Protein AF-A0A7S2TCL4-F1 (afdb_monomer)

InterPro domains:
  IPR059991 Trichocyst matrix protein T1-F, coiled-coil [PF27870] (42-165)

Secondary structure (DSSP, 8-state):
---HHHHHHHHHHHHHHHT--S---------------TTHHHHHHHHHHHHHHHHHHHHHHHHHHHHHHHHHHHHHHHHHHHHHHHHHHHHHHHHHHHHHHHHHHHHHHHHHHHHHHHHHHHHHHHHHHHHHHHHHHHHHHHHHHHHHHHHHHHHHHHHHSTTTTTHHHHHS---------S--

Mean predicted aligned error: 17.31 Å

Radius of gyration: 78.19 Å; Cα contacts (8 Å, |Δi|>4): 7; chains: 1; bounding box: 150×38×204 Å

pLDDT: mean 83.91, std 19.19, range [37.97, 98.62]

Solvent-accessible surface area (backbone atoms only — not comparable to full-atom values): 10820 Å² total; per-residue (Å²): 133,86,55,73,68,62,54,53,52,51,54,52,52,51,57,66,60,68,71,74,73,89,86,85,89,83,89,81,76,78,89,69,83,74,82,76,78,76,57,61,68,56,49,55,50,52,51,54,50,48,53,51,50,53,52,53,48,52,52,50,54,51,51,50,51,51,52,50,51,53,50,51,52,50,53,50,50,51,50,51,51,52,51,53,54,50,51,54,50,50,53,51,50,50,52,50,52,57,48,53,48,52,52,51,52,53,52,49,54,50,51,54,52,52,53,52,50,52,53,52,49,53,51,50,54,52,50,50,53,52,51,51,53,53,50,54,52,49,53,52,50,53,53,50,50,52,52,50,50,54,50,50,53,52,51,51,50,54,53,65,30,83,90,42,46,68,48,56,80,74,73,46,76,83,80,80,82,73,79,87,80,84,83,127

Structure (mmCIF, N/CA/C/O backbone):
data_AF-A0A7S2TCL4-F1
#
_entry.id   AF-A0A7S2TCL4-F1
#
loop_
_atom_site.group_PDB
_atom_site.id
_atom_site.type_symbol
_atom_site.label_atom_id
_atom_site.label_alt_id
_atom_site.label_comp_id
_atom_site.label_asym_id
_atom_site.label_entity_id
_atom_site.label_seq_id
_atom_site.pdbx_PDB_ins_code
_atom_site.Cartn_x
_atom_site.Cartn_y
_atom_site.Cartn_z
_atom_site.occupancy
_atom_site.B_iso_or_equiv
_atom_site.auth_seq_id
_atom_site.auth_comp_id
_atom_site.auth_asym_id
_a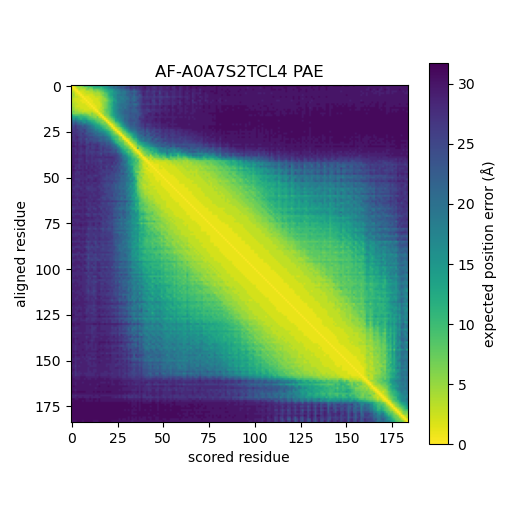tom_site.auth_atom_id
_atom_site.pdbx_PDB_model_num
ATOM 1 N N . LEU A 1 1 ? 96.973 -27.256 -111.646 1.00 55.69 1 LEU A N 1
ATOM 2 C CA . LEU A 1 1 ? 96.627 -26.334 -112.753 1.00 55.69 1 LEU A CA 1
ATOM 3 C C . LEU A 1 1 ? 95.270 -25.718 -112.421 1.00 55.69 1 LEU A C 1
ATOM 5 O O . LEU A 1 1 ? 94.323 -26.475 -112.260 1.00 55.69 1 LEU A O 1
ATOM 9 N N . VAL A 1 2 ? 95.183 -24.404 -112.196 1.00 66.56 2 VAL A N 1
ATOM 10 C CA . VAL A 1 2 ? 93.922 -23.756 -111.778 1.00 66.56 2 VAL A CA 1
ATOM 11 C C . VAL A 1 2 ? 92.912 -23.785 -112.944 1.00 66.56 2 VAL A C 1
ATOM 13 O O . VAL A 1 2 ? 93.284 -23.379 -114.046 1.00 66.56 2 VAL A O 1
ATOM 16 N N . PRO A 1 3 ? 91.667 -24.263 -112.747 1.00 78.44 3 PRO A N 1
ATOM 17 C CA . PRO A 1 3 ? 90.647 -24.322 -113.798 1.00 78.44 3 PRO A CA 1
ATOM 18 C C . PRO A 1 3 ? 90.273 -22.933 -114.337 1.00 78.44 3 PRO A C 1
ATOM 20 O O . PRO A 1 3 ? 90.154 -21.980 -113.570 1.00 78.44 3 PRO A O 1
ATOM 23 N N . ALA A 1 4 ? 90.001 -22.820 -115.641 1.00 76.44 4 ALA A N 1
ATOM 24 C CA . ALA A 1 4 ? 89.691 -21.547 -116.310 1.00 76.44 4 ALA A CA 1
ATOM 25 C C . ALA A 1 4 ? 88.490 -20.786 -115.706 1.00 76.44 4 ALA A C 1
ATOM 27 O O . ALA A 1 4 ? 88.465 -19.557 -115.727 1.00 76.44 4 ALA A O 1
ATOM 28 N N . HIS A 1 5 ? 87.518 -21.501 -115.125 1.00 78.75 5 HIS A N 1
ATOM 29 C CA . HIS A 1 5 ? 86.377 -20.877 -114.449 1.00 78.75 5 HIS A CA 1
ATOM 30 C C . HIS A 1 5 ? 86.812 -20.090 -113.201 1.00 78.75 5 HIS A C 1
ATOM 32 O O . HIS A 1 5 ? 86.334 -18.983 -112.982 1.00 78.75 5 HIS A O 1
ATOM 38 N N . ALA A 1 6 ? 87.764 -20.623 -112.427 1.00 76.88 6 ALA A N 1
ATOM 39 C CA . ALA A 1 6 ? 88.225 -20.001 -111.192 1.00 76.88 6 ALA A CA 1
ATOM 40 C C . ALA A 1 6 ? 88.999 -18.708 -111.480 1.00 76.88 6 ALA A C 1
ATOM 42 O O . ALA A 1 6 ? 88.903 -17.753 -110.720 1.00 76.88 6 ALA A O 1
ATOM 43 N N . ARG A 1 7 ? 89.699 -18.639 -112.621 1.00 78.31 7 ARG A N 1
ATOM 44 C CA . ARG A 1 7 ? 90.378 -17.416 -113.065 1.00 78.31 7 ARG A CA 1
ATOM 45 C C . ARG A 1 7 ? 89.378 -16.311 -113.438 1.00 78.31 7 ARG A C 1
ATOM 47 O O . ARG A 1 7 ? 89.535 -15.197 -112.972 1.00 78.31 7 ARG A O 1
ATOM 54 N N . ARG A 1 8 ? 88.288 -16.639 -114.148 1.00 78.44 8 ARG A N 1
ATOM 55 C CA . ARG A 1 8 ? 87.208 -15.672 -114.444 1.00 78.44 8 ARG A CA 1
ATOM 56 C C . ARG A 1 8 ? 86.515 -15.129 -113.199 1.00 78.44 8 ARG A C 1
ATOM 58 O O . ARG A 1 8 ? 86.166 -13.958 -113.174 1.00 78.44 8 ARG A O 1
ATOM 65 N N . VAL A 1 9 ? 86.278 -15.978 -112.200 1.00 79.56 9 VAL A N 1
ATOM 66 C CA . VAL A 1 9 ? 85.627 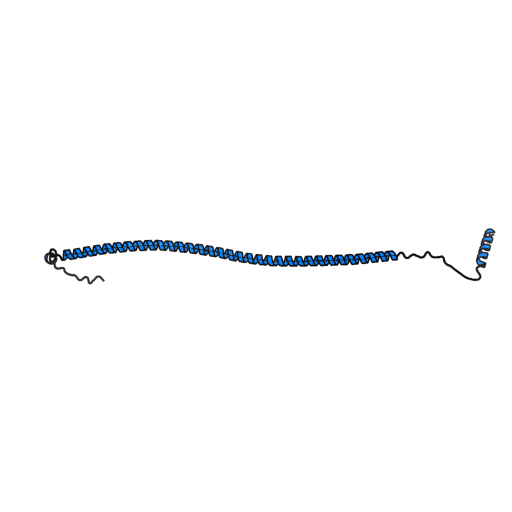-15.552 -110.951 1.00 79.56 9 VAL A CA 1
ATOM 67 C C . VAL A 1 9 ? 86.541 -14.611 -110.165 1.00 79.56 9 VAL A C 1
ATOM 69 O O . VAL A 1 9 ? 86.067 -13.611 -109.638 1.00 79.56 9 VAL A O 1
ATOM 72 N N . LEU A 1 10 ? 87.847 -14.889 -110.139 1.00 74.25 10 LEU A N 1
ATOM 73 C CA . LEU A 1 10 ? 88.834 -14.011 -109.509 1.00 74.25 10 LEU A CA 1
ATOM 74 C C . LEU A 1 10 ? 88.993 -12.681 -110.263 1.00 74.25 10 LEU A C 1
ATOM 76 O O . LEU A 1 10 ? 89.010 -11.639 -109.617 1.00 74.25 10 LEU A O 1
ATOM 80 N N . ASP A 1 11 ? 89.025 -12.700 -111.600 1.00 76.12 11 ASP A N 1
ATOM 81 C CA . ASP A 1 11 ? 89.093 -11.482 -112.424 1.00 76.12 11 ASP A CA 1
ATOM 82 C C . ASP A 1 11 ? 87.826 -10.619 -112.265 1.00 76.12 11 ASP A C 1
ATOM 84 O O . ASP A 1 11 ? 87.911 -9.398 -112.169 1.00 76.12 11 ASP A O 1
ATOM 88 N N . ALA A 1 12 ? 86.646 -11.245 -112.177 1.00 75.06 12 ALA A N 1
ATOM 89 C CA . ALA A 1 12 ? 85.392 -10.538 -111.917 1.00 75.06 12 ALA A CA 1
ATOM 90 C C . ALA A 1 12 ? 85.361 -9.924 -110.509 1.00 75.06 12 ALA A C 1
ATOM 92 O O . ALA A 1 12 ? 84.917 -8.792 -110.357 1.00 75.06 12 ALA A O 1
ATOM 93 N N . PHE A 1 13 ? 85.865 -10.642 -109.499 1.00 74.75 13 PHE A N 1
ATOM 94 C CA . PHE A 1 13 ? 85.921 -10.150 -108.123 1.00 74.75 13 PHE A CA 1
ATOM 95 C C . PHE A 1 13 ? 86.881 -8.959 -107.978 1.00 74.75 13 PHE A C 1
ATOM 97 O O . PHE A 1 13 ? 86.492 -7.951 -107.391 1.00 74.75 13 PHE A O 1
ATOM 104 N N . LEU A 1 14 ? 88.073 -9.037 -108.586 1.00 73.44 14 LEU A N 1
ATOM 105 C CA . LEU A 1 14 ? 89.053 -7.943 -108.624 1.00 73.44 14 LEU A CA 1
ATOM 106 C C . LEU A 1 14 ? 88.504 -6.694 -109.333 1.00 73.44 14 LEU A C 1
ATOM 108 O O . LEU A 1 14 ? 88.683 -5.585 -108.832 1.00 73.44 14 LEU A O 1
ATOM 112 N N . ALA A 1 15 ? 87.753 -6.867 -110.427 1.00 68.88 15 ALA A N 1
ATOM 113 C CA . ALA A 1 15 ? 87.104 -5.756 -111.125 1.00 68.88 15 ALA A CA 1
ATOM 114 C C . ALA A 1 15 ? 86.028 -5.052 -110.273 1.00 68.88 15 ALA A C 1
ATOM 116 O O . ALA A 1 15 ? 85.899 -3.834 -110.345 1.00 68.88 15 ALA A O 1
ATOM 117 N N . THR A 1 16 ? 85.286 -5.782 -109.430 1.00 61.69 16 THR A N 1
ATOM 118 C CA . THR A 1 16 ? 84.332 -5.177 -108.474 1.00 61.69 16 THR A CA 1
ATOM 119 C C . THR A 1 16 ? 85.001 -4.439 -107.316 1.00 61.69 16 THR A C 1
ATOM 121 O O . THR A 1 16 ? 84.369 -3.572 -106.717 1.00 61.69 16 THR A O 1
ATOM 124 N N . THR A 1 17 ? 86.248 -4.772 -106.973 1.00 55.12 17 THR A N 1
ATOM 125 C CA . THR A 1 17 ? 86.977 -4.118 -105.874 1.00 55.12 17 THR A CA 1
ATOM 126 C C . THR A 1 17 ? 87.801 -2.911 -106.321 1.00 55.12 17 THR A C 1
ATOM 128 O O . THR A 1 17 ? 88.039 -2.028 -105.506 1.00 55.12 17 THR A O 1
ATOM 131 N N . GLU A 1 18 ? 88.193 -2.819 -107.598 1.00 49.03 18 GLU A N 1
ATOM 132 C CA . GLU A 1 18 ? 88.946 -1.666 -108.126 1.00 49.03 18 GLU A CA 1
ATOM 133 C C . GLU A 1 18 ? 88.068 -0.449 -108.476 1.00 49.03 18 GLU A C 1
ATOM 135 O O . GLU A 1 18 ? 88.585 0.651 -108.642 1.00 49.03 18 GLU A O 1
ATOM 140 N N . THR A 1 19 ? 86.738 -0.588 -108.513 1.00 47.19 19 THR A N 1
ATOM 141 C CA . THR A 1 19 ? 85.810 0.552 -108.681 1.00 47.19 19 THR A CA 1
ATOM 142 C C . THR A 1 19 ? 85.373 1.194 -107.357 1.00 47.19 19 THR A C 1
ATOM 144 O O . THR A 1 19 ? 84.422 1.968 -107.342 1.00 47.19 19 THR A O 1
ATOM 147 N N . ALA A 1 20 ? 86.029 0.863 -106.238 1.00 49.81 20 ALA A N 1
ATOM 148 C CA . ALA A 1 20 ? 85.725 1.400 -104.905 1.00 49.81 20 ALA A CA 1
ATOM 149 C C . ALA A 1 20 ? 86.559 2.646 -104.517 1.00 49.81 20 ALA A C 1
ATOM 151 O O . ALA A 1 20 ? 86.542 3.055 -103.360 1.00 49.81 20 ALA A O 1
ATOM 152 N N . GLU A 1 21 ? 87.295 3.214 -105.473 1.00 41.50 21 GLU A N 1
ATOM 153 C CA . GLU A 1 21 ? 88.030 4.486 -105.443 1.00 41.50 21 GLU A CA 1
ATOM 154 C C . GLU A 1 21 ? 87.249 5.709 -105.988 1.00 41.50 21 GLU A C 1
ATOM 156 O O . GLU A 1 21 ? 87.174 5.802 -107.208 1.00 41.50 21 GLU A O 1
ATOM 161 N N . ASP A 1 22 ? 86.756 6.650 -105.164 1.00 38.75 22 ASP A N 1
ATOM 162 C CA . ASP A 1 22 ? 86.460 8.074 -105.515 1.00 38.75 22 ASP A CA 1
ATOM 163 C C . ASP A 1 22 ? 84.978 8.552 -105.732 1.00 38.75 22 ASP A C 1
ATOM 165 O O . ASP A 1 22 ? 84.336 8.335 -106.755 1.00 38.75 22 ASP A O 1
ATOM 169 N N . VAL A 1 23 ? 84.519 9.341 -104.737 1.00 38.19 23 VAL A N 1
ATOM 170 C CA . VAL A 1 23 ? 83.511 10.445 -104.679 1.00 38.19 23 VAL A CA 1
ATOM 171 C C . VAL A 1 23 ? 81.976 10.215 -104.754 1.00 38.19 23 VAL A C 1
ATOM 173 O O . VAL A 1 23 ? 81.357 10.305 -105.806 1.00 38.19 23 VAL A O 1
ATOM 176 N N . GLY A 1 24 ? 81.328 10.219 -103.573 1.00 39.84 24 GLY A N 1
ATOM 177 C CA . GLY A 1 24 ? 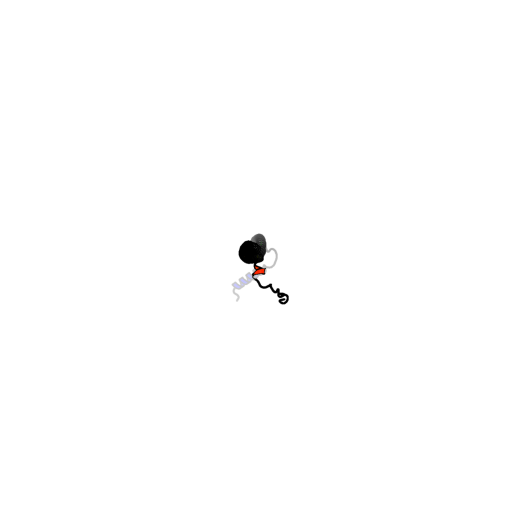80.417 11.325 -103.196 1.00 39.84 24 GLY A CA 1
ATOM 178 C C . GLY A 1 24 ? 78.879 11.170 -103.269 1.00 39.84 24 GLY A C 1
ATOM 179 O O . GLY A 1 24 ? 78.296 11.347 -104.329 1.00 39.84 24 GLY A O 1
ATOM 180 N N . LEU A 1 25 ? 78.260 11.085 -102.075 1.00 37.97 25 LEU A N 1
ATOM 181 C CA . LEU A 1 25 ? 76.909 11.554 -101.664 1.00 37.97 25 LEU A CA 1
ATOM 182 C C . LEU A 1 25 ? 75.658 10.835 -102.218 1.00 37.97 25 LEU A C 1
ATOM 184 O O . LEU A 1 25 ? 75.222 11.085 -103.331 1.00 37.97 25 LEU A O 1
ATOM 188 N N . ASP A 1 26 ? 74.956 10.046 -101.401 1.00 39.84 26 ASP A N 1
ATOM 189 C CA . ASP A 1 26 ? 74.020 10.480 -100.344 1.00 39.84 26 ASP A CA 1
ATOM 190 C C . ASP A 1 26 ? 73.173 9.265 -99.916 1.00 39.84 26 ASP A C 1
ATOM 192 O O . ASP A 1 26 ? 72.522 8.603 -100.726 1.00 39.84 26 ASP A O 1
ATOM 196 N N . VAL A 1 27 ? 73.233 8.923 -98.633 1.00 48.88 27 VAL A N 1
ATOM 197 C CA . VAL A 1 27 ? 72.523 7.780 -98.055 1.00 48.88 27 VAL A CA 1
ATOM 198 C C . VAL A 1 27 ? 71.157 8.274 -97.597 1.00 48.88 27 VAL A C 1
ATOM 200 O O . VAL A 1 27 ? 71.066 8.912 -96.552 1.00 48.88 27 VAL A O 1
ATOM 203 N N . SER A 1 28 ? 70.087 7.925 -98.313 1.00 41.56 28 SER A N 1
ATOM 204 C CA . SER A 1 28 ? 68.739 8.000 -97.739 1.00 41.56 28 SER A CA 1
ATOM 205 C C . SER A 1 28 ? 68.301 6.610 -97.280 1.00 41.56 28 SER A C 1
ATOM 207 O O . SER A 1 28 ? 68.042 5.707 -98.076 1.00 41.56 28 SER A O 1
ATOM 209 N N . ALA A 1 29 ? 68.331 6.436 -95.960 1.00 40.12 29 ALA A N 1
ATOM 210 C CA . ALA A 1 29 ? 67.872 5.268 -95.221 1.00 40.12 29 ALA A CA 1
ATOM 211 C C . ALA A 1 29 ? 66.341 5.081 -95.374 1.00 40.12 29 ALA A C 1
ATOM 213 O O . ALA A 1 29 ? 65.638 6.051 -95.654 1.00 40.12 29 ALA A O 1
ATOM 214 N N . PRO A 1 30 ? 65.812 3.853 -95.207 1.00 45.72 30 PRO A N 1
ATOM 215 C CA . PRO A 1 30 ? 64.428 3.521 -95.540 1.00 45.72 30 PRO A CA 1
ATOM 216 C C . PRO A 1 30 ? 63.441 4.308 -94.672 1.00 45.72 30 PRO A C 1
ATOM 218 O O . PRO A 1 30 ? 63.699 4.505 -93.484 1.00 45.72 30 PRO A O 1
ATOM 221 N N . GLU A 1 31 ? 62.297 4.707 -95.239 1.00 43.88 31 GLU A N 1
ATOM 222 C CA . GLU A 1 31 ? 61.167 5.215 -94.457 1.00 43.88 31 GLU A CA 1
ATOM 223 C C . GLU A 1 31 ? 60.765 4.149 -93.430 1.00 43.88 31 GLU A C 1
ATOM 225 O O . GLU A 1 31 ? 60.163 3.119 -93.738 1.00 43.88 31 GLU A O 1
ATOM 230 N N . ALA A 1 32 ? 61.188 4.378 -92.190 1.00 47.38 32 ALA A N 1
ATOM 231 C CA . ALA A 1 32 ? 60.783 3.600 -91.045 1.00 47.38 32 ALA A CA 1
ATOM 232 C C . ALA A 1 32 ? 59.273 3.772 -90.883 1.00 47.38 32 ALA A C 1
ATOM 234 O O . ALA A 1 32 ? 58.792 4.898 -90.760 1.00 47.38 32 ALA A O 1
ATOM 235 N N . ASN A 1 33 ? 58.536 2.660 -90.857 1.00 48.72 33 ASN A N 1
ATOM 236 C CA . ASN A 1 33 ? 57.163 2.649 -90.369 1.00 48.72 33 ASN A CA 1
ATOM 237 C C . ASN A 1 33 ? 57.163 3.326 -88.995 1.00 48.72 33 ASN A C 1
ATOM 239 O O . ASN A 1 33 ? 57.698 2.776 -88.027 1.00 48.72 33 ASN A O 1
ATOM 243 N N . ALA A 1 34 ? 56.641 4.550 -88.938 1.00 44.69 34 ALA A N 1
ATOM 244 C CA . ALA A 1 34 ? 56.522 5.298 -87.707 1.00 44.69 34 ALA A CA 1
ATOM 245 C C . ALA A 1 34 ? 55.685 4.459 -86.738 1.00 44.69 34 ALA A C 1
ATOM 247 O O . ALA A 1 34 ? 54.568 4.056 -87.053 1.00 44.69 34 ALA A O 1
ATOM 248 N N . TYR A 1 35 ? 56.248 4.154 -85.572 1.00 52.91 35 TYR A N 1
ATOM 249 C CA . TYR A 1 35 ? 55.499 3.559 -84.478 1.00 52.91 35 TYR A CA 1
ATOM 250 C C . TYR A 1 35 ? 54.389 4.541 -84.080 1.00 52.91 35 TYR A C 1
ATOM 252 O O . TYR A 1 35 ? 54.655 5.558 -83.438 1.00 52.91 35 TYR A O 1
ATOM 260 N N . GLU A 1 36 ? 53.151 4.274 -84.499 1.00 56.25 36 GLU A N 1
ATOM 261 C CA . GLU A 1 36 ? 51.985 4.999 -84.001 1.00 56.25 36 GLU A CA 1
ATOM 262 C C . GLU A 1 36 ? 51.856 4.728 -82.500 1.00 56.25 36 GLU A C 1
ATOM 264 O O . GLU A 1 36 ? 51.747 3.584 -82.053 1.00 56.25 36 GLU A O 1
ATOM 269 N N . SER A 1 37 ? 51.893 5.784 -81.691 1.00 60.38 37 SER A N 1
ATOM 270 C CA . SER A 1 37 ? 51.803 5.662 -80.239 1.00 60.38 37 SER A CA 1
ATOM 271 C C . SER A 1 37 ? 50.390 5.234 -79.827 1.00 60.38 37 SER A C 1
ATOM 273 O O . SER A 1 37 ? 49.475 6.049 -79.775 1.00 60.38 37 SER A O 1
ATOM 275 N N . HIS A 1 38 ? 50.211 3.959 -79.476 1.00 60.50 38 HIS A N 1
ATOM 276 C CA . HIS A 1 38 ? 48.932 3.394 -79.011 1.00 60.50 38 HIS A CA 1
ATOM 277 C C . HIS A 1 38 ? 48.562 3.799 -77.561 1.00 60.50 38 HIS A C 1
ATOM 279 O O . HIS A 1 38 ? 47.607 3.284 -76.985 1.00 60.50 38 HIS A O 1
ATOM 285 N N . SER A 1 39 ? 49.320 4.707 -76.937 1.00 64.88 39 SER A N 1
ATOM 286 C CA . SER A 1 39 ? 49.188 5.079 -75.521 1.00 64.88 39 SER A CA 1
ATOM 287 C C . SER A 1 39 ? 48.053 6.062 -75.214 1.00 64.88 39 SER A C 1
ATOM 289 O O . SER A 1 39 ? 47.592 6.082 -74.077 1.00 64.88 39 SER A O 1
ATOM 291 N N . GLY A 1 40 ? 47.565 6.837 -76.191 1.00 70.94 40 GLY A N 1
ATOM 292 C CA . GLY A 1 40 ? 46.510 7.840 -75.966 1.00 70.94 40 GLY A CA 1
ATOM 293 C C . GLY A 1 40 ? 45.194 7.234 -75.466 1.00 70.94 40 GLY A C 1
ATOM 294 O O . GLY A 1 40 ? 44.676 7.646 -74.438 1.00 70.94 40 GLY A O 1
ATOM 295 N N . GLY A 1 41 ? 44.713 6.164 -76.110 1.00 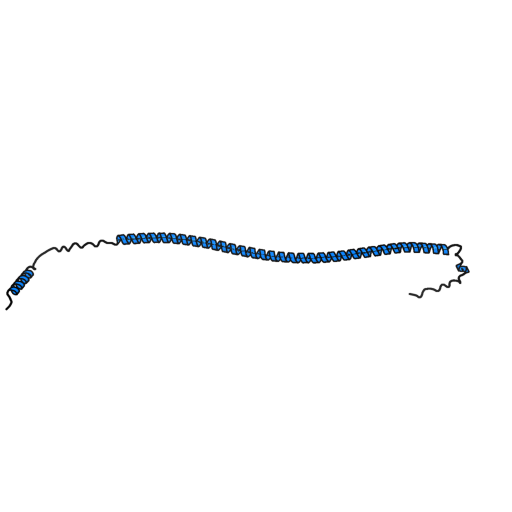78.62 41 GLY A N 1
ATOM 296 C CA . GLY A 1 41 ? 43.479 5.489 -75.683 1.00 78.62 41 GLY A CA 1
ATOM 297 C C . GLY A 1 41 ? 43.589 4.768 -74.331 1.00 78.62 41 GLY A C 1
ATOM 298 O O . GLY A 1 41 ? 42.585 4.593 -73.644 1.00 78.62 41 GLY A O 1
ATOM 299 N N . ILE A 1 42 ? 44.802 4.367 -73.929 1.00 79.50 42 ILE A N 1
ATOM 300 C CA . ILE A 1 42 ? 45.061 3.773 -72.607 1.00 79.50 42 ILE A CA 1
ATOM 301 C C . ILE A 1 42 ? 45.036 4.862 -71.529 1.00 79.50 42 ILE A C 1
ATOM 303 O O . ILE A 1 42 ? 44.474 4.639 -70.460 1.00 79.50 42 ILE A O 1
ATOM 307 N N . ILE A 1 43 ? 45.596 6.042 -71.813 1.00 83.56 43 ILE A N 1
ATOM 308 C CA . ILE A 1 43 ? 45.547 7.196 -70.906 1.00 83.56 43 ILE A CA 1
ATOM 309 C C . ILE A 1 43 ? 44.094 7.646 -70.708 1.00 83.56 43 ILE A C 1
ATOM 311 O O . ILE A 1 43 ? 43.656 7.722 -69.566 1.00 83.56 43 ILE A O 1
ATOM 315 N N . ASP A 1 44 ? 43.310 7.787 -71.781 1.00 85.50 44 ASP A N 1
ATOM 316 C CA . ASP A 1 44 ? 41.884 8.141 -71.691 1.00 85.50 44 ASP A CA 1
ATOM 317 C C . ASP A 1 44 ? 41.067 7.121 -70.873 1.00 85.50 44 ASP A C 1
ATOM 319 O O . ASP A 1 44 ? 40.116 7.473 -70.172 1.00 85.50 44 ASP A O 1
ATOM 323 N N . MET A 1 45 ? 41.401 5.829 -70.973 1.00 88.12 45 MET A N 1
ATOM 324 C CA . MET A 1 45 ? 40.758 4.775 -70.184 1.00 88.12 45 MET A CA 1
ATOM 325 C C . MET A 1 45 ? 41.124 4.879 -68.698 1.00 88.12 45 MET A C 1
ATOM 327 O O . MET A 1 45 ? 40.246 4.729 -67.849 1.00 88.12 45 MET A O 1
ATOM 331 N N . LEU A 1 46 ? 42.393 5.155 -68.382 1.00 88.00 46 LEU A N 1
ATOM 332 C CA . LEU A 1 46 ? 42.861 5.353 -67.008 1.00 88.00 46 LEU A CA 1
ATOM 333 C C . LEU A 1 46 ? 42.292 6.632 -66.384 1.00 88.00 46 LEU A C 1
ATOM 335 O O . LEU A 1 46 ? 41.941 6.610 -65.20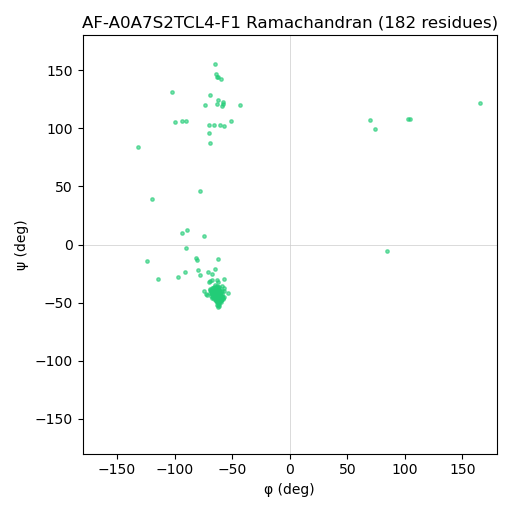8 1.00 88.00 46 LEU A O 1
ATOM 339 N N . GLU A 1 47 ? 42.148 7.711 -67.153 1.00 89.00 47 GLU A N 1
ATOM 340 C CA . GLU A 1 47 ? 41.499 8.949 -66.706 1.00 89.00 47 GLU A CA 1
ATOM 341 C C . GLU A 1 47 ? 40.017 8.716 -66.393 1.00 89.00 47 GLU A C 1
ATOM 343 O O . GLU A 1 47 ? 39.576 9.011 -65.287 1.00 89.00 47 GLU A O 1
ATOM 348 N N . LYS A 1 48 ? 39.267 8.047 -67.280 1.00 92.56 48 LYS A N 1
ATOM 349 C CA . LYS A 1 48 ? 37.865 7.671 -67.006 1.00 92.56 48 LYS A CA 1
ATOM 350 C C . LYS A 1 48 ? 37.719 6.744 -65.801 1.00 92.56 48 LYS A C 1
ATOM 352 O O . LYS A 1 48 ? 36.732 6.827 -65.074 1.00 92.56 48 LYS A O 1
ATOM 357 N N . LEU A 1 49 ? 38.666 5.825 -65.608 1.00 93.56 49 LEU A N 1
ATOM 358 C CA . LEU A 1 49 ? 38.666 4.926 -64.458 1.00 93.56 49 LEU A CA 1
ATOM 359 C C . LEU A 1 49 ? 38.958 5.687 -63.161 1.00 93.56 49 LEU A C 1
ATOM 361 O O . LEU A 1 49 ? 38.337 5.404 -62.141 1.00 93.56 49 LEU A O 1
ATOM 365 N N . LYS A 1 50 ? 39.870 6.662 -63.212 1.00 93.12 50 LYS A N 1
ATOM 366 C CA . LYS A 1 50 ? 40.148 7.566 -62.098 1.00 93.12 50 LYS A CA 1
ATOM 367 C C . LYS A 1 50 ? 38.901 8.372 -61.734 1.00 93.12 50 LYS A C 1
ATOM 369 O O . LYS A 1 50 ? 38.521 8.337 -60.570 1.00 93.12 50 LYS A O 1
ATOM 374 N N . ASP A 1 51 ? 38.255 9.020 -62.703 1.00 94.94 51 ASP A N 1
ATOM 375 C CA . ASP A 1 51 ? 37.041 9.811 -62.464 1.00 94.94 51 ASP A CA 1
ATOM 376 C C . ASP A 1 51 ? 35.942 8.941 -61.835 1.00 94.94 51 ASP A C 1
ATOM 378 O O . ASP A 1 51 ? 35.380 9.287 -60.800 1.00 94.94 51 ASP A O 1
ATOM 382 N N . LYS A 1 52 ? 35.725 7.736 -62.379 1.00 95.44 52 LYS A N 1
ATOM 383 C CA . LYS A 1 52 ? 34.756 6.781 -61.829 1.00 95.44 52 LYS A CA 1
ATOM 384 C C . LYS A 1 52 ? 35.084 6.360 -60.392 1.00 95.44 52 LYS A C 1
ATOM 386 O O . LYS A 1 52 ? 34.177 6.262 -59.574 1.00 95.44 52 LYS A O 1
ATOM 391 N N . PHE A 1 53 ? 36.352 6.103 -60.071 1.00 96.44 53 PHE A N 1
ATOM 392 C CA . PHE A 1 53 ? 36.746 5.764 -58.701 1.00 96.44 53 PHE A CA 1
ATOM 393 C C . PHE A 1 53 ? 36.653 6.954 -57.743 1.00 96.44 53 PHE A C 1
ATOM 395 O O . PHE A 1 53 ? 36.377 6.749 -56.563 1.00 96.44 53 PHE A O 1
ATOM 402 N N . GLU A 1 54 ? 36.882 8.183 -58.207 1.00 96.06 54 GLU A N 1
ATOM 403 C CA . GLU A 1 54 ? 36.687 9.385 -57.392 1.00 96.06 54 GLU A CA 1
ATOM 404 C C . GLU A 1 54 ? 35.201 9.616 -57.083 1.00 96.06 54 GLU A C 1
ATOM 406 O O . GLU A 1 54 ? 34.872 9.889 -55.924 1.00 96.06 54 GLU A O 1
ATOM 411 N N . ASP A 1 55 ? 34.320 9.415 -58.068 1.00 96.25 55 ASP A N 1
ATOM 412 C CA . ASP A 1 55 ? 32.864 9.467 -57.898 1.00 96.25 55 ASP A CA 1
ATOM 413 C C . ASP A 1 55 ? 32.373 8.366 -56.944 1.00 96.25 55 ASP A C 1
ATOM 415 O O . ASP A 1 55 ? 31.733 8.668 -55.936 1.00 96.25 55 ASP A O 1
ATOM 419 N N . GLU A 1 56 ? 32.744 7.101 -57.189 1.00 96.38 56 GLU A N 1
ATOM 420 C CA . GLU A 1 56 ? 32.382 5.967 -56.323 1.00 96.38 56 GLU A CA 1
ATOM 421 C C . GLU A 1 56 ? 32.904 6.162 -54.893 1.00 96.38 56 GLU A C 1
ATOM 423 O O . GLU A 1 56 ? 32.193 5.883 -53.927 1.00 96.38 56 GLU A O 1
ATOM 428 N N . ARG A 1 57 ? 34.127 6.687 -54.724 1.00 96.38 57 ARG A N 1
ATOM 429 C CA . ARG A 1 57 ? 34.658 7.019 -53.396 1.00 96.38 57 ARG A CA 1
ATOM 430 C C . ARG A 1 57 ? 33.802 8.083 -52.719 1.00 96.38 57 ARG A C 1
ATOM 432 O O . ARG A 1 57 ? 33.488 7.928 -51.545 1.00 96.38 57 ARG A O 1
ATOM 439 N N . SER A 1 58 ? 33.430 9.148 -53.427 1.00 96.50 58 SER A N 1
ATOM 440 C CA . SER A 1 58 ? 32.614 10.218 -52.846 1.00 96.50 58 SER A CA 1
ATOM 441 C C . SER A 1 58 ? 31.219 9.727 -52.447 1.00 96.50 58 SER A C 1
ATOM 443 O O . SER A 1 58 ? 30.720 10.099 -51.382 1.00 96.50 58 SER A O 1
ATOM 445 N N . GLU A 1 59 ? 30.602 8.870 -53.264 1.00 96.94 59 GLU A N 1
ATOM 446 C CA . GLU A 1 59 ? 29.324 8.233 -52.946 1.00 96.94 59 GLU A CA 1
ATOM 447 C C . GLU A 1 59 ? 29.439 7.339 -51.708 1.00 96.94 59 GLU A C 1
ATOM 449 O O . GLU A 1 59 ? 28.663 7.509 -50.767 1.00 96.94 59 GLU A O 1
ATOM 454 N N . LEU A 1 60 ? 30.450 6.466 -51.653 1.00 97.19 60 LEU A N 1
ATOM 455 C CA . LEU A 1 60 ? 30.684 5.583 -50.510 1.00 97.19 60 LEU A CA 1
ATOM 456 C C . LEU A 1 60 ? 30.993 6.358 -49.224 1.00 97.19 60 LEU A C 1
ATOM 458 O O . LEU A 1 60 ? 30.437 6.036 -48.179 1.00 97.19 60 LEU A O 1
ATOM 462 N N . GLU A 1 61 ? 31.817 7.408 -49.281 1.00 97.50 61 GLU A N 1
ATOM 463 C CA . GLU A 1 61 ? 32.101 8.269 -48.123 1.00 97.50 61 GLU A CA 1
ATOM 464 C C . GLU A 1 61 ? 30.826 8.959 -47.610 1.00 97.50 61 GLU A C 1
ATOM 466 O O . GLU A 1 61 ? 30.608 9.082 -46.400 1.00 97.50 61 GLU A O 1
ATOM 471 N N . LYS A 1 62 ? 29.943 9.388 -48.520 1.00 97.19 62 LYS A N 1
ATOM 472 C CA . LYS A 1 62 ? 28.651 9.982 -48.163 1.00 97.19 62 LYS A CA 1
ATOM 473 C C . LYS A 1 62 ? 27.707 8.951 -47.548 1.00 97.19 62 LYS A C 1
ATOM 475 O O . LYS A 1 62 ? 27.048 9.254 -46.552 1.00 97.19 62 LYS A O 1
ATOM 480 N N . GLU A 1 63 ? 27.622 7.756 -48.123 1.00 97.31 63 GLU A N 1
ATOM 481 C CA . GLU A 1 63 ? 26.819 6.656 -47.586 1.00 97.31 63 GLU A CA 1
ATOM 482 C C . GLU A 1 63 ? 27.314 6.216 -46.208 1.00 97.31 63 GLU A C 1
ATOM 484 O O . GLU A 1 63 ? 26.507 6.108 -45.285 1.00 97.31 63 GLU A O 1
ATOM 489 N N . GLU A 1 64 ? 28.625 6.046 -46.034 1.00 97.19 64 GLU A N 1
ATOM 490 C CA . GLU A 1 64 ? 29.241 5.694 -44.755 1.00 97.19 64 GLU A CA 1
ATOM 491 C C . GLU A 1 64 ? 28.977 6.774 -43.702 1.00 97.19 64 GLU A C 1
ATOM 493 O O . GLU A 1 64 ? 28.557 6.459 -42.587 1.00 97.19 64 GLU A O 1
ATOM 498 N N . SER A 1 65 ? 29.149 8.052 -44.054 1.00 97.19 65 SER A N 1
ATOM 499 C CA . SER A 1 65 ? 28.864 9.175 -43.155 1.00 97.19 65 SER A CA 1
ATOM 500 C C . SER A 1 65 ? 27.400 9.182 -42.701 1.00 97.19 65 SER A C 1
ATOM 502 O O . SER A 1 65 ? 27.114 9.282 -41.504 1.00 97.19 65 SER A O 1
ATOM 504 N N . ASN A 1 66 ? 26.460 8.982 -43.632 1.00 97.00 66 ASN A N 1
ATOM 505 C CA . ASN A 1 66 ? 25.034 8.896 -43.317 1.00 97.00 66 ASN A CA 1
ATOM 506 C C . ASN A 1 66 ? 24.707 7.673 -42.449 1.00 97.00 66 ASN A C 1
ATOM 508 O O . ASN A 1 66 ? 23.955 7.791 -41.482 1.00 97.00 66 ASN A O 1
ATOM 512 N N . ALA A 1 67 ? 25.274 6.507 -42.769 1.00 97.75 67 ALA A N 1
ATOM 513 C CA . ALA A 1 67 ? 25.063 5.272 -42.019 1.00 97.75 67 ALA A CA 1
ATOM 514 C C . ALA A 1 67 ? 25.612 5.384 -40.592 1.00 97.75 67 ALA A C 1
ATOM 516 O O . ALA A 1 67 ? 24.932 5.014 -39.632 1.00 97.75 67 ALA A O 1
ATOM 517 N N . LYS A 1 68 ? 26.808 5.960 -40.436 1.00 98.12 68 LYS A N 1
ATOM 518 C CA . LYS A 1 68 ? 27.417 6.243 -39.137 1.00 98.12 68 LYS A CA 1
ATOM 519 C C . LYS A 1 68 ? 26.557 7.205 -38.327 1.00 98.12 68 LYS A C 1
ATOM 521 O O . LYS A 1 68 ? 26.261 6.914 -37.172 1.00 98.12 68 LYS A O 1
ATOM 526 N N . HIS A 1 69 ? 26.106 8.302 -38.933 1.00 97.56 69 HIS A N 1
ATOM 527 C CA . HIS A 1 69 ? 25.256 9.269 -38.249 1.00 97.56 69 HIS A CA 1
ATOM 528 C C . HIS A 1 69 ? 23.922 8.648 -37.805 1.00 97.56 69 HIS A C 1
ATOM 530 O O . HIS A 1 69 ? 23.516 8.810 -36.655 1.00 97.56 69 HIS A O 1
ATOM 536 N N . ALA A 1 70 ? 23.265 7.873 -38.673 1.00 97.62 70 ALA A N 1
ATOM 537 C CA . ALA A 1 70 ? 22.031 7.167 -38.331 1.00 97.62 70 ALA A CA 1
ATOM 538 C C . ALA A 1 70 ? 22.239 6.165 -37.183 1.00 97.62 70 ALA A C 1
ATOM 540 O O . ALA A 1 70 ? 21.417 6.089 -36.268 1.00 97.62 70 ALA A O 1
ATOM 541 N N . HIS A 1 71 ? 23.353 5.429 -37.199 1.00 97.88 71 HIS A N 1
ATOM 542 C CA . HIS A 1 71 ? 23.717 4.514 -36.122 1.00 97.88 71 HIS A CA 1
ATOM 543 C C . HIS A 1 71 ? 23.985 5.251 -34.802 1.00 97.88 71 HIS A C 1
ATOM 545 O O . HIS A 1 71 ? 23.506 4.818 -33.757 1.00 97.88 71 HIS A O 1
ATOM 551 N N . GLU A 1 72 ? 24.724 6.363 -34.825 1.00 98.00 72 GLU A N 1
ATOM 552 C CA . GLU A 1 72 ? 24.994 7.183 -33.636 1.00 98.00 72 GLU A CA 1
ATOM 553 C C . GLU A 1 72 ? 23.700 7.730 -33.024 1.00 98.00 72 GLU A C 1
ATOM 555 O O . GLU A 1 72 ? 23.494 7.593 -31.818 1.00 98.00 72 GLU A O 1
ATOM 560 N N . MET A 1 73 ? 22.793 8.252 -33.855 1.00 97.94 73 MET A N 1
ATOM 561 C CA . MET A 1 73 ? 21.480 8.731 -33.417 1.00 97.94 73 MET A CA 1
ATOM 562 C C . MET A 1 73 ? 20.647 7.615 -32.779 1.00 97.94 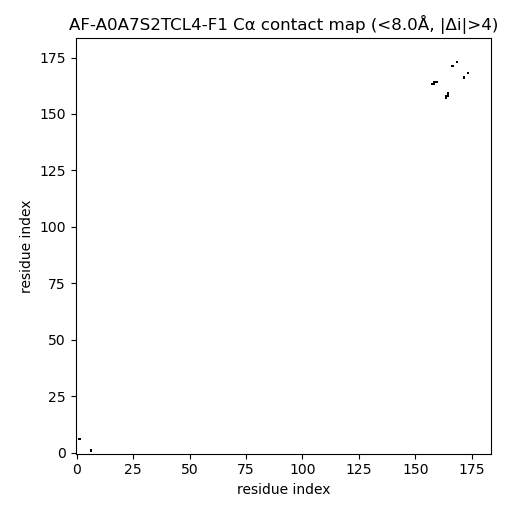73 MET A C 1
ATOM 564 O O . MET A 1 73 ? 20.103 7.798 -31.690 1.00 97.94 73 MET A O 1
ATOM 568 N N . LEU A 1 74 ? 20.583 6.439 -33.413 1.00 98.00 74 LEU A N 1
ATOM 569 C CA . LEU A 1 74 ? 19.847 5.293 -32.875 1.00 98.00 74 LEU A CA 1
ATOM 570 C C . LEU A 1 74 ? 20.467 4.779 -31.570 1.00 98.00 74 LEU A C 1
ATOM 572 O O . LEU A 1 74 ? 19.754 4.471 -30.619 1.00 98.00 74 LEU A O 1
ATOM 576 N N . SER A 1 75 ? 21.795 4.697 -31.506 1.00 97.94 75 SER A N 1
ATOM 577 C CA . SER A 1 75 ? 22.521 4.268 -30.309 1.00 97.94 75 SER A CA 1
ATOM 578 C C . SER A 1 75 ? 22.272 5.218 -29.137 1.00 97.94 75 SER A C 1
ATOM 580 O O . SER A 1 75 ? 22.030 4.771 -28.011 1.00 97.94 75 SER A O 1
ATOM 582 N N . GLN A 1 76 ? 22.264 6.528 -29.395 1.00 98.19 76 GLN A N 1
ATOM 583 C CA . GLN A 1 76 ? 21.951 7.533 -28.386 1.00 98.19 76 GLN A CA 1
ATOM 584 C C . GLN A 1 76 ? 20.498 7.424 -27.910 1.00 98.19 76 GLN A C 1
ATOM 586 O O . GLN A 1 76 ? 20.261 7.410 -26.702 1.00 98.19 76 GLN A O 1
ATOM 591 N N . ASP A 1 77 ? 19.538 7.296 -28.829 1.00 98.25 77 ASP A N 1
ATOM 592 C CA . ASP A 1 77 ? 18.118 7.139 -28.492 1.00 98.25 77 ASP A CA 1
ATOM 593 C C . ASP A 1 77 ? 17.869 5.883 -27.645 1.00 98.25 77 ASP A C 1
ATOM 595 O O . ASP A 1 77 ? 17.272 5.955 -26.569 1.00 98.25 77 ASP A O 1
ATOM 599 N N . LEU A 1 78 ? 18.432 4.741 -28.053 1.00 98.31 78 LEU A N 1
ATOM 600 C CA . LEU A 1 78 ? 18.343 3.493 -27.295 1.00 98.31 78 LEU A CA 1
ATOM 601 C C . LEU A 1 78 ? 19.004 3.610 -25.920 1.00 98.31 78 LEU A C 1
ATOM 603 O O . LEU A 1 78 ? 18.449 3.132 -24.931 1.00 98.31 78 LEU A O 1
ATOM 607 N N . THR A 1 79 ? 20.164 4.263 -25.827 1.00 98.19 79 THR A N 1
ATOM 608 C CA . THR A 1 79 ? 20.853 4.477 -24.545 1.00 98.19 79 THR A CA 1
ATOM 609 C C . THR A 1 79 ? 20.003 5.321 -23.598 1.00 98.19 79 THR A C 1
ATOM 611 O O . THR A 1 79 ? 19.833 4.951 -22.432 1.00 98.19 79 THR A O 1
ATOM 614 N N . ASN A 1 80 ? 19.413 6.407 -24.101 1.00 98.38 80 ASN A N 1
ATOM 615 C CA . ASN A 1 80 ? 18.513 7.263 -23.333 1.00 98.38 80 ASN A CA 1
ATOM 616 C C . ASN A 1 80 ? 17.263 6.491 -22.894 1.00 98.38 80 ASN A C 1
ATOM 618 O O . ASN A 1 80 ? 16.936 6.479 -21.709 1.00 98.38 80 ASN A O 1
ATOM 622 N N . SER A 1 81 ? 16.624 5.766 -23.814 1.00 98.31 81 SER A N 1
ATOM 623 C CA . SER A 1 81 ? 15.438 4.951 -23.540 1.00 98.31 81 SER A CA 1
ATOM 624 C C . SER A 1 81 ? 15.700 3.879 -22.478 1.00 98.31 81 SER A C 1
ATOM 626 O O . SER A 1 81 ? 14.904 3.699 -21.552 1.00 98.31 81 SER A O 1
ATOM 628 N N . ILE A 1 82 ? 16.855 3.207 -22.541 1.00 98.44 82 ILE A N 1
ATOM 629 C CA . ILE A 1 82 ? 17.283 2.239 -21.524 1.00 98.44 82 ILE A CA 1
ATOM 630 C C . ILE A 1 82 ? 17.496 2.925 -20.173 1.00 98.44 82 ILE A C 1
ATOM 632 O O . ILE A 1 82 ? 17.121 2.353 -19.147 1.00 98.44 82 ILE A O 1
ATOM 636 N N . SER A 1 83 ? 18.104 4.113 -20.151 1.00 98.25 83 SER A N 1
ATOM 637 C CA . SER A 1 83 ? 18.333 4.871 -18.918 1.00 98.25 83 SER A CA 1
ATOM 638 C C . SER A 1 83 ? 17.012 5.257 -18.255 1.00 98.25 83 SER A C 1
ATOM 640 O O . SER A 1 83 ? 16.776 4.870 -17.111 1.00 98.25 83 SER A O 1
ATOM 642 N N . THR A 1 84 ? 16.112 5.909 -18.994 1.00 98.31 84 THR A N 1
ATOM 643 C CA . THR A 1 84 ? 14.780 6.294 -18.506 1.00 98.31 84 THR A CA 1
ATOM 644 C C . THR A 1 84 ? 13.980 5.074 -18.058 1.00 98.31 84 THR A C 1
ATOM 646 O O . THR A 1 84 ? 13.440 5.053 -16.960 1.00 98.31 84 THR A O 1
ATOM 649 N N . SER A 1 85 ? 13.984 3.990 -18.840 1.00 98.19 85 SER A N 1
ATOM 650 C CA . SER A 1 85 ? 13.276 2.757 -18.468 1.00 98.19 85 SER A CA 1
ATOM 651 C C . SER A 1 85 ? 13.831 2.107 -17.195 1.00 98.19 85 SER A C 1
ATOM 653 O O . SER A 1 85 ? 13.100 1.426 -16.474 1.00 98.19 85 SER A O 1
ATOM 655 N N . LYS A 1 86 ? 15.133 2.253 -16.915 1.00 98.44 86 LYS A N 1
ATOM 656 C CA . LYS A 1 86 ? 15.744 1.761 -15.671 1.00 98.44 86 LYS A CA 1
ATOM 657 C C . LYS A 1 86 ? 15.329 2.611 -14.474 1.00 98.44 86 LYS A C 1
ATOM 659 O O . LYS A 1 86 ? 15.015 2.022 -13.441 1.00 98.44 86 LYS A O 1
ATOM 664 N N . GLU A 1 87 ? 15.318 3.931 -14.623 1.00 98.38 87 GLU A N 1
ATOM 665 C CA . GLU A 1 87 ? 14.863 4.878 -13.600 1.00 98.38 87 GLU A CA 1
ATOM 666 C C . GLU A 1 87 ? 13.381 4.655 -13.275 1.00 98.38 87 GLU A C 1
ATOM 668 O O . GLU A 1 87 ? 13.050 4.307 -12.145 1.00 98.38 87 GLU A O 1
ATOM 673 N N . ASP A 1 88 ? 12.514 4.634 -14.290 1.00 98.44 88 ASP A N 1
ATOM 674 C CA . ASP A 1 88 ? 11.086 4.335 -14.140 1.00 98.44 88 ASP A CA 1
ATOM 675 C C . ASP A 1 88 ? 10.839 3.012 -13.408 1.00 98.44 88 ASP A C 1
ATOM 677 O O . ASP A 1 88 ? 9.924 2.879 -12.590 1.00 98.44 88 ASP A O 1
ATOM 681 N N . ARG A 1 89 ? 11.626 1.979 -13.733 1.00 98.44 89 ARG A N 1
ATOM 682 C CA . ARG A 1 89 ? 11.494 0.664 -13.102 1.00 98.44 89 ARG A CA 1
ATOM 683 C C . ARG A 1 89 ? 11.935 0.701 -11.642 1.00 98.44 89 ARG A C 1
ATOM 685 O O . ARG A 1 89 ? 11.322 0.019 -10.822 1.00 98.44 89 ARG A O 1
ATOM 692 N N . HIS A 1 90 ? 12.983 1.455 -11.328 1.00 98.19 90 HIS A N 1
ATOM 693 C CA . HIS A 1 90 ? 13.443 1.656 -9.961 1.00 98.19 90 HIS A CA 1
ATOM 694 C C . HIS A 1 90 ? 12.383 2.392 -9.132 1.00 98.19 90 HIS A C 1
ATOM 696 O O . HIS A 1 90 ? 11.983 1.890 -8.082 1.00 98.19 90 HIS A O 1
ATOM 702 N N . ASP A 1 91 ? 11.839 3.490 -9.647 1.00 98.25 91 ASP A N 1
ATOM 703 C CA . ASP A 1 91 ? 10.840 4.297 -8.945 1.00 98.25 91 ASP A CA 1
ATOM 704 C C . ASP A 1 91 ? 9.543 3.516 -8.724 1.00 98.25 91 ASP A C 1
ATOM 706 O O . ASP A 1 91 ? 9.004 3.475 -7.616 1.00 98.25 91 ASP A O 1
ATOM 710 N N . LYS A 1 92 ? 9.086 2.772 -9.740 1.00 98.31 92 LYS A N 1
ATOM 711 C CA . LYS A 1 92 ? 7.938 1.861 -9.601 1.00 98.31 92 LYS A CA 1
ATOM 712 C C . LYS A 1 92 ? 8.195 0.753 -8.581 1.00 98.31 92 LYS A C 1
ATOM 714 O O . LYS A 1 92 ? 7.269 0.355 -7.876 1.00 98.31 92 LYS A O 1
ATOM 719 N N . ALA A 1 93 ? 9.421 0.235 -8.486 1.00 98.44 93 ALA A N 1
ATOM 720 C CA . ALA A 1 93 ? 9.766 -0.766 -7.480 1.00 98.44 93 ALA A CA 1
ATOM 721 C C . ALA A 1 93 ? 9.737 -0.176 -6.060 1.00 98.44 93 ALA A C 1
ATOM 723 O O . ALA A 1 93 ? 9.206 -0.819 -5.152 1.00 98.44 93 ALA A O 1
ATOM 724 N N . GLN A 1 94 ? 10.236 1.051 -5.880 1.00 98.38 94 GLN A N 1
ATOM 725 C CA . GLN A 1 94 ? 10.165 1.765 -4.604 1.00 98.38 94 GLN A CA 1
ATOM 726 C C . GLN A 1 94 ? 8.720 2.072 -4.198 1.00 98.38 94 GLN A C 1
ATOM 728 O O . GLN A 1 94 ? 8.320 1.757 -3.076 1.00 98.38 94 GLN A O 1
ATOM 733 N N . GLU A 1 95 ? 7.904 2.611 -5.107 1.00 98.38 95 GLU A N 1
ATOM 734 C CA . GLU A 1 95 ? 6.489 2.886 -4.834 1.00 98.38 95 GLU A CA 1
ATOM 735 C C . GLU A 1 95 ? 5.706 1.607 -4.530 1.00 98.38 95 GLU A C 1
ATOM 737 O O . GLU A 1 95 ? 4.888 1.587 -3.606 1.00 98.38 95 GLU A O 1
ATOM 742 N N . LYS A 1 96 ? 5.999 0.502 -5.229 1.00 98.38 96 LYS A N 1
ATOM 743 C CA . LYS A 1 96 ? 5.415 -0.807 -4.913 1.00 98.38 96 LYS A CA 1
ATOM 744 C C . LYS A 1 96 ? 5.764 -1.243 -3.491 1.00 98.38 96 LYS A C 1
ATOM 746 O O . LYS A 1 96 ? 4.867 -1.652 -2.759 1.00 98.38 96 LYS A O 1
ATOM 751 N N . ALA A 1 97 ? 7.032 -1.149 -3.093 1.00 98.38 97 ALA A N 1
ATOM 752 C CA . ALA A 1 97 ? 7.463 -1.521 -1.747 1.00 98.38 97 ALA A CA 1
ATOM 753 C C . ALA A 1 97 ? 6.783 -0.650 -0.677 1.00 98.38 97 ALA A C 1
ATOM 755 O O . ALA A 1 97 ? 6.207 -1.172 0.275 1.00 98.38 97 ALA A O 1
ATOM 756 N N . LYS A 1 98 ? 6.758 0.672 -0.881 1.00 98.44 98 LYS A N 1
ATOM 757 C CA . LYS A 1 98 ? 6.108 1.631 0.021 1.00 98.44 98 LYS A CA 1
ATOM 758 C C . LYS A 1 98 ? 4.597 1.412 0.121 1.00 98.44 98 LYS A C 1
ATOM 760 O O . LYS A 1 98 ? 4.008 1.639 1.175 1.00 98.44 98 LYS A O 1
ATOM 765 N N . THR A 1 99 ? 3.952 1.020 -0.974 1.00 98.00 99 THR A N 1
ATOM 766 C CA . THR A 1 99 ? 2.514 0.718 -0.993 1.00 98.00 99 THR A CA 1
ATOM 767 C C . THR A 1 99 ? 2.222 -0.601 -0.286 1.00 98.00 99 THR A C 1
ATOM 769 O O . THR A 1 99 ? 1.300 -0.651 0.517 1.00 98.00 99 THR A O 1
ATOM 772 N N . ALA A 1 100 ? 3.040 -1.635 -0.506 1.00 98.44 100 ALA A N 1
ATOM 773 C CA . ALA A 1 100 ? 2.908 -2.914 0.190 1.00 98.44 100 ALA A CA 1
ATOM 774 C C . ALA A 1 100 ? 3.107 -2.770 1.708 1.00 98.44 100 ALA A C 1
ATOM 776 O O . ALA A 1 100 ? 2.372 -3.377 2.481 1.00 98.44 100 ALA A O 1
ATOM 777 N N . GLN A 1 101 ? 4.056 -1.932 2.137 1.00 98.25 101 GLN A N 1
ATOM 778 C CA . GLN A 1 101 ? 4.231 -1.614 3.553 1.00 98.25 101 GLN A CA 1
ATOM 779 C C . GLN A 1 101 ? 3.001 -0.896 4.122 1.00 98.25 101 GLN A C 1
ATOM 781 O O . GLN A 1 101 ? 2.442 -1.357 5.108 1.00 98.25 101 GLN A O 1
ATOM 786 N N . ARG A 1 102 ? 2.511 0.158 3.451 1.00 98.31 102 ARG A N 1
ATOM 787 C CA . ARG A 1 102 ? 1.285 0.866 3.866 1.00 98.31 102 ARG A CA 1
ATOM 788 C C . ARG A 1 102 ? 0.068 -0.056 3.950 1.00 98.31 102 ARG A C 1
ATOM 790 O O . ARG A 1 102 ? -0.762 0.116 4.833 1.00 98.31 102 ARG A O 1
ATOM 797 N N . GLU A 1 103 ? -0.051 -1.018 3.039 1.00 98.31 103 GLU A N 1
ATOM 798 C CA . GLU A 1 103 ? -1.118 -2.020 3.077 1.00 98.31 103 GLU A CA 1
ATOM 799 C C . GLU A 1 103 ? -0.999 -2.931 4.307 1.00 98.31 103 GLU A C 1
ATOM 801 O O . GLU A 1 103 ? -2.006 -3.220 4.950 1.00 98.31 103 GLU A O 1
ATOM 806 N N . ALA A 1 104 ? 0.214 -3.382 4.636 1.00 98.44 104 ALA A N 1
ATOM 807 C CA . ALA A 1 104 ? 0.460 -4.210 5.812 1.00 98.44 104 ALA A CA 1
ATOM 808 C C . ALA A 1 104 ? 0.179 -3.445 7.114 1.00 98.44 104 ALA A C 1
ATOM 810 O O . ALA A 1 104 ? -0.532 -3.967 7.969 1.00 98.44 104 ALA A O 1
ATOM 811 N N . ASP A 1 105 ? 0.661 -2.204 7.217 1.00 98.50 105 ASP A N 1
ATOM 812 C CA . ASP A 1 105 ? 0.428 -1.329 8.370 1.00 98.50 105 ASP A CA 1
ATOM 813 C C . ASP A 1 105 ? -1.079 -1.092 8.565 1.00 98.50 105 ASP A C 1
ATOM 815 O O . ASP A 1 105 ? -1.619 -1.368 9.631 1.00 98.50 105 ASP A O 1
ATOM 819 N N . ALA A 1 106 ? -1.802 -0.718 7.500 1.00 98.44 106 ALA A N 1
ATOM 820 C CA . ALA A 1 106 ? -3.247 -0.489 7.562 1.00 98.44 106 ALA A CA 1
ATOM 821 C C . ALA A 1 106 ? -4.050 -1.749 7.932 1.00 98.44 106 ALA A C 1
ATOM 823 O O . ALA A 1 106 ? -5.099 -1.655 8.571 1.00 98.44 106 ALA A O 1
ATOM 824 N N . LYS A 1 107 ? -3.585 -2.939 7.529 1.00 98.50 107 LYS A N 1
ATOM 825 C CA . LYS A 1 107 ? -4.187 -4.215 7.949 1.00 98.50 107 LYS A CA 1
ATOM 826 C C . LYS A 1 107 ? -3.959 -4.487 9.436 1.00 98.50 107 LYS A C 1
ATOM 828 O O . LYS A 1 107 ? -4.884 -4.968 10.086 1.00 98.50 107 LYS A O 1
ATOM 833 N N . GLY A 1 108 ? -2.768 -4.176 9.950 1.00 98.62 108 GLY A N 1
ATOM 834 C CA . GLY A 1 108 ? -2.458 -4.249 11.379 1.00 98.62 108 GLY A CA 1
ATOM 835 C C . GLY A 1 108 ? -3.341 -3.302 12.188 1.00 98.62 108 GLY A C 1
ATOM 836 O O . GLY A 1 108 ? -4.076 -3.754 13.060 1.00 98.62 108 GLY A O 1
ATOM 837 N N . ASP A 1 109 ? -3.378 -2.025 11.803 1.00 98.50 109 ASP A N 1
ATOM 838 C CA . ASP A 1 109 ? -4.198 -1.002 12.462 1.00 98.50 109 ASP A CA 1
ATOM 839 C C . ASP A 1 109 ? -5.685 -1.382 12.483 1.00 98.50 109 ASP A C 1
ATOM 841 O O . ASP A 1 109 ? -6.374 -1.183 13.486 1.00 98.50 109 ASP A O 1
ATOM 845 N N . LEU A 1 110 ? -6.200 -1.952 11.386 1.00 98.44 110 LEU A N 1
ATOM 846 C CA . LEU A 1 110 ? -7.580 -2.429 11.318 1.00 98.44 110 LEU A CA 1
ATOM 847 C C . LEU A 1 110 ? -7.834 -3.564 12.315 1.00 98.44 110 LEU A C 1
ATOM 849 O O . LEU A 1 110 ? -8.864 -3.554 12.987 1.00 98.44 110 LEU A O 1
ATOM 853 N N . GLN A 1 111 ? -6.928 -4.540 12.398 1.00 98.50 111 GLN A N 1
ATOM 854 C CA . GLN A 1 111 ? -7.054 -5.657 13.332 1.00 98.50 111 GLN A CA 1
ATOM 855 C C . GLN A 1 111 ? -7.051 -5.161 14.781 1.00 98.50 111 GLN A C 1
ATOM 857 O O . GLN A 1 111 ? -7.937 -5.540 15.550 1.00 98.50 111 GLN A O 1
ATOM 862 N N . ASP A 1 112 ? -6.107 -4.288 15.130 1.00 98.50 112 ASP A N 1
ATOM 863 C CA . ASP A 1 112 ? -5.995 -3.721 16.473 1.00 98.50 112 ASP A CA 1
ATOM 864 C C . ASP A 1 112 ? -7.240 -2.896 16.821 1.00 98.50 112 ASP A C 1
ATOM 866 O O . ASP A 1 112 ? -7.845 -3.095 17.874 1.00 98.50 112 ASP A O 1
ATOM 870 N N . THR A 1 113 ? -7.704 -2.051 15.895 1.00 98.38 113 THR A N 1
ATOM 871 C CA . THR A 1 113 ? -8.917 -1.237 16.076 1.00 98.38 113 THR A CA 1
ATOM 872 C C . THR A 1 113 ? -10.159 -2.103 16.283 1.00 98.38 113 THR A C 1
ATOM 874 O O . THR A 1 113 ? -10.988 -1.799 17.140 1.00 98.38 113 THR A O 1
ATOM 877 N N . VAL A 1 114 ? -10.310 -3.182 15.509 1.00 98.50 114 VAL A N 1
ATOM 878 C CA . VAL A 1 114 ? -11.433 -4.119 15.661 1.00 98.50 114 VAL A CA 1
ATOM 879 C C . VAL A 1 114 ? -11.365 -4.819 17.015 1.00 98.50 114 VAL A C 1
ATOM 881 O O . VAL A 1 114 ? -12.377 -4.871 17.707 1.00 98.50 114 VAL A O 1
ATOM 884 N N . SER A 1 115 ? -10.182 -5.285 17.422 1.00 98.44 115 SER A N 1
ATOM 885 C CA . SER A 1 115 ? -9.998 -5.926 18.724 1.00 98.44 115 SER A CA 1
ATOM 886 C C . SER A 1 115 ? -10.332 -4.979 19.877 1.00 98.44 115 SER A C 1
ATOM 888 O O . SER A 1 115 ? -11.045 -5.379 20.794 1.00 98.44 115 SER A O 1
ATOM 890 N N . SER A 1 116 ? -9.850 -3.732 19.839 1.00 98.56 116 SER A N 1
ATOM 891 C CA . SER A 1 116 ? -10.161 -2.732 20.866 1.00 98.56 116 SER A CA 1
ATOM 892 C C . SER A 1 116 ? -11.649 -2.410 20.909 1.00 98.56 116 SER A C 1
ATOM 894 O O . SER A 1 116 ? -12.231 -2.411 21.987 1.00 98.56 116 SER A O 1
ATOM 896 N N . ARG A 1 117 ? -12.291 -2.216 19.748 1.00 98.56 117 ARG A N 1
ATOM 897 C CA . ARG A 1 117 ? -13.740 -1.993 19.673 1.00 98.56 117 ARG A CA 1
ATOM 898 C C . ARG A 1 117 ? -14.519 -3.142 20.313 1.00 98.56 117 ARG A C 1
ATOM 900 O O . ARG A 1 117 ? -15.479 -2.886 21.029 1.00 98.56 117 ARG A O 1
ATOM 907 N N . ASP A 1 118 ? -14.140 -4.384 20.028 1.00 98.44 118 ASP A N 1
ATOM 908 C CA . ASP A 1 118 ? -14.845 -5.555 20.558 1.00 98.44 118 ASP A CA 1
ATOM 909 C C . ASP A 1 118 ? -14.694 -5.655 22.077 1.00 98.44 118 ASP A C 1
ATOM 911 O O . ASP A 1 118 ? -15.688 -5.850 22.771 1.00 98.44 118 ASP A O 1
ATOM 915 N N . SER A 1 119 ? -13.492 -5.405 22.605 1.00 98.44 119 SER A N 1
ATOM 916 C CA . SER A 1 119 ? -13.270 -5.317 24.054 1.00 98.44 119 SER A CA 1
ATOM 917 C C . SER A 1 119 ? -14.057 -4.174 24.708 1.00 98.44 119 SER A C 1
ATOM 919 O O . SER A 1 119 ? -14.636 -4.361 25.777 1.00 98.44 119 SER A O 1
ATOM 921 N N . ASP A 1 120 ? -14.117 -3.001 24.073 1.00 98.56 120 ASP A N 1
ATOM 922 C CA . ASP A 1 120 ? -14.884 -1.857 24.577 1.00 98.56 120 ASP A CA 1
ATOM 923 C C . ASP A 1 120 ? -16.393 -2.143 24.579 1.00 98.56 120 ASP A C 1
ATOM 925 O O . ASP A 1 120 ? -17.102 -1.728 25.497 1.00 98.56 120 ASP A O 1
ATOM 929 N N . GLN A 1 121 ? -16.890 -2.865 23.571 1.00 98.50 121 GLN A N 1
ATOM 930 C CA . GLN A 1 121 ? -18.291 -3.268 23.486 1.00 98.50 121 GLN A CA 1
ATOM 931 C C . GLN A 1 121 ? -18.649 -4.274 24.586 1.00 98.50 121 GLN A C 1
ATOM 933 O O . GLN A 1 121 ? -19.654 -4.079 25.266 1.00 98.50 121 GLN A O 1
ATOM 938 N N . GLU A 1 122 ? -17.814 -5.294 24.807 1.00 98.56 122 GLU A N 1
ATOM 939 C CA . GLU A 1 122 ? -17.992 -6.243 25.915 1.00 98.56 122 GLU A CA 1
ATOM 940 C C . GLU A 1 122 ? -17.999 -5.519 27.269 1.00 98.56 122 GLU A C 1
ATOM 942 O O . GLU A 1 122 ? -18.910 -5.709 28.075 1.00 98.56 122 GLU A O 1
ATOM 947 N N . TYR A 1 123 ? -17.042 -4.613 27.492 1.00 98.56 123 TYR A N 1
ATOM 948 C CA . TYR A 1 123 ? -16.981 -3.818 28.718 1.00 98.56 123 TYR A CA 1
ATOM 949 C C . TYR A 1 123 ? -18.229 -2.947 28.917 1.00 98.56 123 TYR A C 1
ATOM 951 O O . TYR A 1 123 ? -18.741 -2.833 30.032 1.00 98.56 123 TYR A O 1
ATOM 959 N N . LEU A 1 124 ? -18.733 -2.326 27.848 1.00 98.50 124 LEU A N 1
ATOM 960 C CA . LEU A 1 124 ? -19.946 -1.513 27.893 1.00 98.50 124 LEU A CA 1
ATOM 961 C C . LEU A 1 124 ? -21.180 -2.354 28.238 1.00 98.50 124 LEU A C 1
ATOM 963 O O . LEU A 1 124 ? -22.028 -1.903 29.013 1.00 98.50 124 LEU A O 1
ATOM 967 N N . ASP A 1 125 ? -21.286 -3.559 27.685 1.00 98.50 125 ASP A N 1
ATOM 968 C CA . ASP A 1 125 ? -22.399 -4.468 27.954 1.00 98.50 125 ASP A CA 1
ATOM 969 C C . ASP A 1 125 ? -22.382 -4.952 29.412 1.00 98.50 125 ASP A C 1
ATOM 971 O O . ASP A 1 125 ? -23.408 -4.871 30.099 1.00 98.50 125 ASP A O 1
ATOM 975 N N . ASP A 1 126 ? -21.21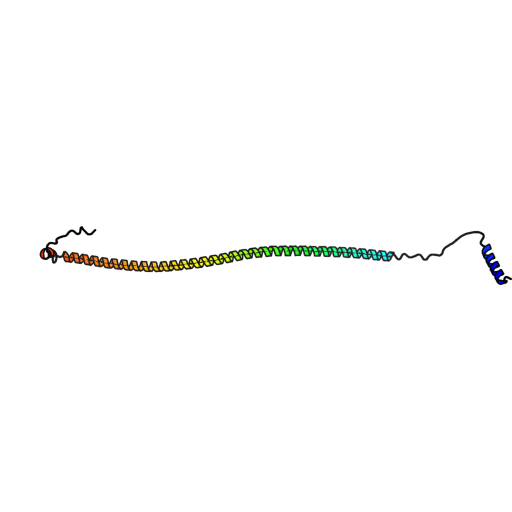0 -5.337 29.921 1.00 98.44 126 ASP A N 1
ATOM 976 C CA . ASP A 1 126 ? -21.015 -5.720 31.322 1.00 98.44 126 ASP A CA 1
ATOM 977 C C . ASP A 1 126 ? -21.323 -4.560 32.277 1.00 98.44 126 ASP A C 1
ATOM 979 O O . ASP A 1 126 ? -22.051 -4.726 33.262 1.00 98.44 126 ASP A O 1
ATOM 983 N N . LEU A 1 127 ? -20.835 -3.354 31.967 1.00 98.38 127 LEU A N 1
ATOM 984 C CA . LEU A 1 127 ? -21.076 -2.163 32.779 1.00 98.38 127 LEU A CA 1
ATOM 985 C C . LEU A 1 127 ? -22.566 -1.808 32.829 1.00 98.38 127 LEU A C 1
ATOM 987 O O . LEU A 1 127 ? -23.084 -1.447 33.888 1.00 98.38 127 LEU A O 1
ATOM 991 N N . ASN A 1 128 ? -23.274 -1.921 31.704 1.00 98.44 128 ASN A N 1
ATOM 992 C CA . ASN A 1 128 ? -24.715 -1.690 31.656 1.00 98.44 128 ASN A CA 1
ATOM 993 C C . ASN A 1 128 ? -25.482 -2.725 32.486 1.00 98.44 128 ASN A C 1
ATOM 995 O O . ASN A 1 128 ? -26.407 -2.357 33.218 1.00 98.44 128 ASN A O 1
ATOM 999 N N . ALA A 1 129 ? -25.097 -4.001 32.409 1.00 98.44 129 ALA A N 1
ATOM 1000 C CA . ALA A 1 129 ? -25.697 -5.058 33.216 1.00 98.44 129 ALA A CA 1
ATOM 1001 C C . ALA A 1 129 ? -25.462 -4.824 34.718 1.00 98.44 129 ALA A C 1
ATOM 1003 O O . ALA A 1 129 ? -26.406 -4.896 35.511 1.00 98.44 129 ALA A O 1
ATOM 1004 N N . GLU A 1 130 ? -24.235 -4.470 35.111 1.00 98.38 130 GLU A N 1
ATOM 1005 C CA . GLU A 1 130 ? -23.888 -4.165 36.499 1.00 98.38 130 GLU A CA 1
ATOM 1006 C C . GLU A 1 130 ? -24.638 -2.923 37.007 1.00 98.38 130 GLU A C 1
ATOM 1008 O O . GLU A 1 130 ? -25.203 -2.943 38.105 1.00 98.38 130 GLU A O 1
ATOM 1013 N N . CYS A 1 131 ? -24.691 -1.854 36.208 1.00 98.19 131 CYS A N 1
ATOM 1014 C CA . CYS A 1 131 ? -25.408 -0.626 36.548 1.00 98.19 131 CYS A CA 1
ATOM 1015 C C . CYS A 1 131 ? -26.898 -0.902 36.776 1.00 98.19 131 CYS A C 1
ATOM 1017 O O . CYS A 1 131 ? -27.457 -0.490 37.795 1.00 98.19 131 CYS A O 1
ATOM 1019 N N . LYS A 1 132 ? -27.523 -1.670 35.875 1.00 98.31 132 LYS A N 1
ATOM 1020 C CA . LYS A 1 132 ? -28.927 -2.065 35.997 1.00 98.31 132 LYS A CA 1
ATOM 1021 C C . LYS A 1 132 ? -29.173 -2.890 37.256 1.00 98.31 132 LYS A C 1
ATOM 1023 O O . LYS A 1 132 ? -30.048 -2.537 38.039 1.00 98.31 132 LYS A O 1
ATOM 1028 N N . SER A 1 133 ? -28.367 -3.925 37.496 1.00 98.31 133 SER A N 1
ATOM 1029 C CA . SER A 1 133 ? -28.507 -4.768 38.689 1.00 98.31 133 SER A CA 1
ATOM 1030 C C . SER A 1 133 ? -28.366 -3.960 39.979 1.00 98.31 133 SER A C 1
ATOM 1032 O O . SER A 1 133 ? -29.163 -4.132 40.896 1.00 98.31 133 SER A O 1
ATOM 1034 N N . LYS A 1 134 ? -27.382 -3.053 40.062 1.00 98.12 134 LYS A N 1
ATOM 1035 C CA . LYS A 1 134 ? -27.211 -2.198 41.248 1.00 98.12 134 LYS A CA 1
ATOM 1036 C C . LYS A 1 134 ? -28.361 -1.216 41.425 1.00 98.12 134 LYS A C 1
ATOM 1038 O O . LYS A 1 134 ? -28.731 -0.938 42.562 1.00 98.12 134 LYS A O 1
ATOM 1043 N N . SER A 1 135 ? -28.893 -0.675 40.330 1.00 98.19 135 SER A N 1
ATOM 1044 C CA . SER A 1 135 ? -30.056 0.210 40.371 1.00 98.19 135 SER A CA 1
ATOM 1045 C C . SER A 1 135 ? -31.273 -0.532 40.920 1.00 98.19 135 SER A C 1
ATOM 1047 O O . SER A 1 135 ? -31.902 -0.052 41.860 1.00 98.19 135 SER A O 1
ATOM 1049 N N . ASP A 1 136 ? -31.559 -1.725 40.396 1.00 98.19 136 ASP A N 1
ATOM 1050 C CA . ASP A 1 136 ? -32.687 -2.552 40.833 1.00 98.19 136 ASP A CA 1
ATOM 1051 C C . ASP A 1 136 ? -32.544 -2.950 42.318 1.00 98.19 136 ASP A C 1
ATOM 1053 O O . ASP A 1 136 ? -33.487 -2.805 43.101 1.00 98.19 136 ASP A O 1
ATOM 1057 N N . ASP A 1 137 ? -31.343 -3.359 42.746 1.00 98.06 137 ASP A N 1
ATOM 1058 C CA . ASP A 1 137 ? -31.040 -3.670 44.149 1.00 98.06 137 ASP A CA 1
ATOM 1059 C C . ASP A 1 137 ? -31.210 -2.455 45.071 1.00 98.06 137 ASP A C 1
ATOM 1061 O O . ASP A 1 137 ? -31.682 -2.583 46.205 1.00 98.06 137 ASP A O 1
ATOM 1065 N N . PHE A 1 138 ? -30.797 -1.269 44.619 1.00 98.12 138 PHE A N 1
ATOM 1066 C CA . PHE A 1 138 ? -30.922 -0.040 45.394 1.00 98.12 138 PHE A CA 1
ATOM 1067 C C . PHE A 1 138 ? -32.392 0.351 45.584 1.00 98.12 138 PHE A C 1
ATOM 1069 O O . PHE A 1 138 ? -32.798 0.629 46.714 1.00 98.12 138 PHE A O 1
ATOM 1076 N N . GLU A 1 139 ? -33.202 0.299 44.526 1.00 97.88 139 GLU A N 1
ATOM 1077 C CA . GLU A 1 139 ? -34.643 0.577 44.592 1.00 97.88 139 GLU A CA 1
ATOM 1078 C C . GLU A 1 139 ? -35.384 -0.426 45.491 1.00 97.88 139 GLU A C 1
ATOM 1080 O O . GLU A 1 139 ? -36.214 -0.044 46.329 1.00 97.88 139 GLU A O 1
ATOM 1085 N N . ALA A 1 140 ? -35.034 -1.714 45.403 1.00 97.75 140 ALA A N 1
ATOM 1086 C CA . ALA A 1 140 ? -35.581 -2.743 46.284 1.00 97.75 140 ALA A CA 1
ATOM 1087 C C . ALA A 1 140 ? -35.244 -2.468 47.761 1.00 97.75 140 ALA A C 1
ATOM 1089 O O . ALA A 1 140 ? -36.119 -2.552 48.627 1.00 97.75 140 ALA A O 1
ATOM 1090 N N . ARG A 1 141 ? -33.997 -2.074 48.060 1.00 97.44 141 ARG A N 1
ATOM 1091 C CA . ARG A 1 141 ? -33.571 -1.702 49.421 1.00 97.44 141 ARG A CA 1
ATOM 1092 C C . ARG A 1 141 ? -34.278 -0.453 49.931 1.00 97.44 141 ARG A C 1
ATOM 1094 O O . ARG A 1 141 ? -34.642 -0.418 51.102 1.00 97.44 141 ARG A O 1
ATOM 1101 N N . GLN A 1 142 ? -34.478 0.556 49.086 1.00 97.69 142 GLN A N 1
ATOM 1102 C CA . GLN A 1 142 ? -35.200 1.774 49.461 1.00 97.69 142 GLN A CA 1
ATOM 1103 C C . GLN A 1 142 ? -36.655 1.463 49.817 1.00 97.69 142 GLN A C 1
ATOM 1105 O O . GLN A 1 142 ? -37.153 1.930 50.842 1.00 97.69 142 GLN A O 1
ATOM 1110 N N . THR A 1 143 ? -37.304 0.607 49.027 1.00 97.19 143 THR A N 1
ATOM 1111 C CA . THR A 1 143 ? -38.669 0.143 49.299 1.00 97.19 143 THR A CA 1
ATOM 1112 C C . THR A 1 143 ? -38.744 -0.635 50.613 1.00 97.19 143 THR A C 1
ATOM 1114 O O . THR A 1 143 ? -39.586 -0.339 51.459 1.00 97.19 143 THR A O 1
ATOM 1117 N N . LEU A 1 144 ? -37.838 -1.597 50.818 1.00 97.81 144 LEU A N 1
ATOM 1118 C CA . LEU A 1 144 ? -37.790 -2.399 52.041 1.00 97.81 144 LEU A CA 1
ATOM 1119 C C . LEU A 1 144 ? -37.522 -1.527 53.273 1.00 97.81 144 LEU A C 1
ATOM 1121 O O . LEU A 1 144 ? -38.215 -1.654 54.276 1.00 97.81 144 LEU A O 1
ATOM 1125 N N . ARG A 1 145 ? -36.600 -0.565 53.177 1.00 97.25 145 ARG A N 1
ATOM 1126 C CA . ARG A 1 145 ? -36.312 0.383 54.257 1.00 97.25 145 ARG A CA 1
ATOM 1127 C C . ARG A 1 145 ? -37.519 1.256 54.603 1.00 97.25 145 ARG A C 1
ATOM 1129 O O . ARG A 1 145 ? -37.747 1.526 55.778 1.00 97.25 145 ARG A O 1
ATOM 1136 N N . ALA A 1 146 ? -38.297 1.699 53.614 1.00 97.38 146 ALA A N 1
ATOM 1137 C CA . ALA A 1 146 ? -39.526 2.450 53.872 1.00 97.38 146 ALA A CA 1
ATOM 1138 C C . ALA A 1 146 ? -40.549 1.605 54.655 1.00 97.38 146 ALA A C 1
ATOM 1140 O O . ALA A 1 146 ? -41.136 2.091 55.620 1.00 97.38 146 ALA A O 1
ATOM 1141 N N . GLN A 1 147 ? -40.699 0.327 54.295 1.00 96.81 147 GLN A N 1
ATOM 1142 C CA . GLN A 1 147 ? -41.561 -0.618 55.015 1.00 96.81 147 GLN A CA 1
ATOM 1143 C C . GLN A 1 147 ? -41.054 -0.906 56.436 1.00 96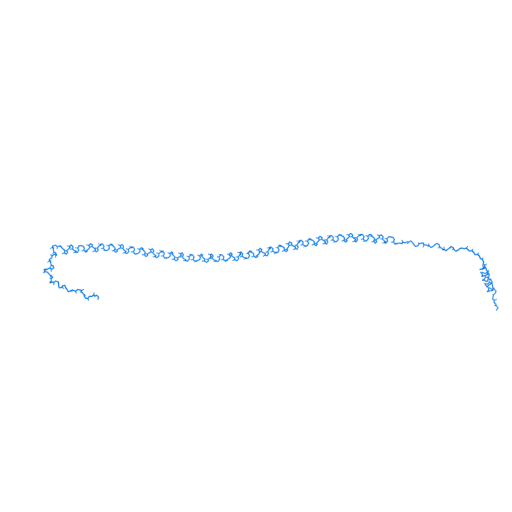.81 147 GLN A C 1
ATOM 1145 O O . GLN A 1 147 ? -41.850 -0.985 57.370 1.00 96.81 147 GLN A O 1
ATOM 1150 N N . GLU A 1 148 ? -39.737 -1.035 56.625 1.00 97.06 148 GLU A N 1
ATOM 1151 C CA . GLU A 1 148 ? -39.124 -1.190 57.949 1.00 97.06 148 GLU A CA 1
ATOM 1152 C C . GLU A 1 148 ? -39.388 0.027 58.840 1.00 97.06 148 GLU A C 1
ATOM 1154 O O . GLU A 1 148 ? -39.735 -0.139 60.008 1.00 97.06 148 GLU A O 1
ATOM 1159 N N . ILE A 1 149 ? -39.266 1.244 58.295 1.00 96.88 149 ILE A N 1
ATOM 1160 C CA . ILE A 1 149 ? -39.577 2.480 59.023 1.00 96.88 149 ILE A CA 1
ATOM 1161 C C . ILE A 1 149 ? -41.048 2.484 59.453 1.00 96.88 149 ILE A C 1
ATOM 1163 O O . ILE A 1 149 ? -41.316 2.685 60.634 1.00 96.88 149 ILE A O 1
ATOM 1167 N N . GLU A 1 150 ? -41.989 2.176 58.553 1.00 96.88 150 GLU A N 1
ATOM 1168 C CA . GLU A 1 150 ? -43.420 2.100 58.893 1.00 96.88 150 GLU A CA 1
ATOM 1169 C C . GLU A 1 150 ? -43.695 1.045 59.984 1.00 96.88 150 GLU A C 1
ATOM 1171 O O . GLU A 1 150 ? -44.485 1.266 60.906 1.00 96.88 150 GLU A O 1
ATOM 1176 N N . ALA A 1 151 ? -43.030 -0.113 59.918 1.00 96.69 151 ALA A N 1
ATOM 1177 C CA . ALA A 1 151 ? -43.162 -1.160 60.927 1.00 96.69 151 ALA A CA 1
ATOM 1178 C C . ALA A 1 151 ? -42.619 -0.720 62.298 1.00 96.69 151 ALA A C 1
ATOM 1180 O O . ALA A 1 151 ? -43.249 -0.991 63.323 1.00 96.69 151 ALA A O 1
ATOM 1181 N N . ILE A 1 152 ? -41.479 -0.020 62.325 1.00 95.88 152 ILE A N 1
ATOM 1182 C CA . ILE A 1 152 ? -40.901 0.550 63.549 1.00 95.88 152 ILE A CA 1
ATOM 1183 C C . ILE A 1 152 ? -41.827 1.627 64.124 1.00 95.88 152 ILE A C 1
ATOM 1185 O O . ILE A 1 152 ? -42.077 1.623 65.327 1.00 95.88 152 ILE A O 1
ATOM 1189 N N . GLU A 1 153 ? -42.379 2.510 63.291 1.00 95.44 153 GLU A N 1
ATOM 1190 C CA . GLU A 1 153 ? -43.337 3.539 63.716 1.00 95.44 153 GLU A CA 1
ATOM 1191 C C . GLU A 1 153 ? -44.583 2.916 64.355 1.00 95.44 153 GLU A C 1
ATOM 1193 O O . GLU A 1 153 ? -44.958 3.297 65.466 1.00 95.44 153 GLU A O 1
ATOM 1198 N N . LYS A 1 154 ? -45.165 1.883 63.731 1.00 94.44 154 LYS A N 1
ATOM 1199 C CA . LYS A 1 154 ? -46.286 1.125 64.314 1.00 94.44 154 LYS A CA 1
ATOM 1200 C C . LYS A 1 154 ? -45.910 0.439 65.625 1.00 94.44 154 LYS A C 1
ATOM 1202 O O . LYS A 1 154 ? -46.707 0.424 66.561 1.00 94.44 154 LYS A O 1
ATOM 1207 N N . ALA A 1 155 ? -44.709 -0.129 65.727 1.00 93.06 155 ALA A N 1
ATOM 1208 C CA . ALA A 1 155 ? -44.242 -0.734 66.972 1.00 93.06 1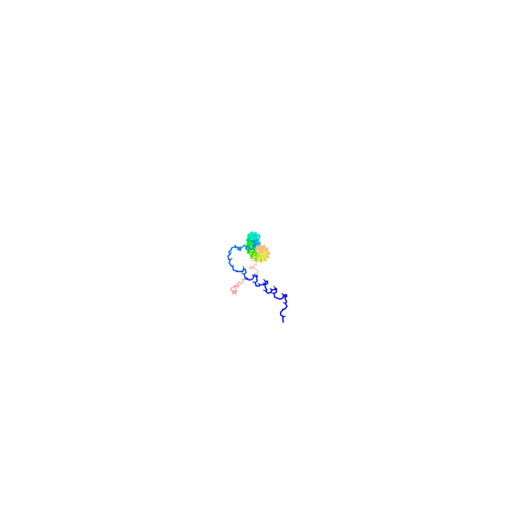55 ALA A CA 1
ATOM 1209 C C . ALA A 1 155 ? -44.117 0.312 68.094 1.00 93.06 155 ALA A C 1
ATOM 1211 O O . ALA A 1 155 ? -44.563 0.059 69.215 1.00 93.06 155 ALA A O 1
ATOM 1212 N N . ILE A 1 156 ? -43.572 1.496 67.789 1.00 89.94 156 ILE A N 1
ATOM 1213 C CA . ILE A 1 156 ? -43.498 2.626 68.725 1.00 89.94 156 ILE A CA 1
ATOM 1214 C C . ILE A 1 156 ? -44.905 3.050 69.155 1.00 89.94 156 ILE A C 1
ATOM 1216 O O . ILE A 1 156 ? -45.133 3.234 70.350 1.00 89.94 156 ILE A O 1
ATOM 1220 N N . GLU A 1 157 ? -45.855 3.163 68.226 1.00 91.44 157 GLU A N 1
ATOM 1221 C CA . GLU A 1 157 ? -47.246 3.521 68.527 1.00 91.44 157 GLU A CA 1
ATOM 1222 C C . GLU A 1 157 ? -47.903 2.507 69.476 1.00 91.44 157 GLU A C 1
ATOM 1224 O O . GLU A 1 157 ? -48.470 2.892 70.501 1.00 91.44 157 GLU A O 1
ATOM 1229 N N . ILE A 1 158 ? -47.772 1.206 69.192 1.00 88.75 158 ILE A N 1
ATOM 1230 C CA . ILE A 1 158 ? -48.334 0.130 70.022 1.00 88.75 158 ILE A CA 1
ATOM 1231 C C . ILE A 1 158 ? -47.731 0.151 71.430 1.00 88.75 158 ILE A C 1
ATOM 1233 O O . ILE A 1 158 ? -48.478 0.102 72.410 1.00 88.75 158 ILE A O 1
ATOM 1237 N N . ILE A 1 159 ? -46.403 0.248 71.548 1.00 86.38 159 ILE A N 1
ATOM 1238 C CA . ILE A 1 159 ? -45.706 0.291 72.845 1.00 86.38 159 ILE A CA 1
ATOM 1239 C C . ILE A 1 159 ? -46.092 1.553 73.631 1.00 86.38 159 ILE A C 1
ATOM 1241 O O . ILE A 1 159 ? -46.246 1.497 74.851 1.00 86.38 159 ILE A O 1
ATOM 1245 N N . SER A 1 160 ? -46.289 2.676 72.938 1.00 85.31 160 SER A N 1
ATOM 1246 C CA . SER A 1 160 ? -46.668 3.958 73.547 1.00 85.31 160 SER A CA 1
ATOM 1247 C C . SER A 1 160 ? -48.164 4.061 73.866 1.00 85.31 160 SER A C 1
ATOM 1249 O O . SER A 1 160 ? -48.577 4.969 74.590 1.00 85.31 160 SER A O 1
ATOM 1251 N N . SER A 1 161 ? -48.992 3.150 73.346 1.00 86.00 161 SER A N 1
ATOM 1252 C CA . SER A 1 161 ? -50.435 3.144 73.582 1.00 86.00 161 SER A CA 1
ATOM 1253 C C . SER A 1 161 ? -50.766 2.916 75.061 1.00 86.00 161 SER A C 1
ATOM 1255 O O . SER A 1 161 ? -50.090 2.162 75.761 1.00 86.00 161 SER A O 1
ATOM 1257 N N . GLY A 1 162 ? -51.854 3.515 75.556 1.00 75.69 162 GLY A N 1
ATOM 1258 C CA . GLY A 1 162 ? -52.259 3.400 76.967 1.00 75.69 162 GLY A CA 1
ATOM 1259 C C . GLY A 1 162 ? -52.593 1.977 77.443 1.00 75.69 162 GLY A C 1
ATOM 1260 O O . GLY A 1 162 ? -52.701 1.754 78.643 1.00 75.69 162 GLY A O 1
ATOM 1261 N N . ALA A 1 163 ? -52.751 1.016 76.524 1.00 73.88 163 ALA A N 1
ATOM 1262 C CA . ALA A 1 163 ? -52.956 -0.396 76.847 1.00 73.88 163 ALA A CA 1
ATOM 1263 C C . ALA A 1 163 ? -51.652 -1.122 77.237 1.00 73.88 163 ALA A C 1
ATOM 1265 O O . ALA A 1 163 ? -51.704 -2.111 77.966 1.00 73.88 163 ALA A O 1
ATOM 1266 N N . VAL A 1 164 ? -50.499 -0.645 76.753 1.00 73.00 164 VAL A N 1
ATOM 1267 C CA . VAL A 1 164 ? -49.172 -1.259 76.963 1.00 73.00 164 VAL A CA 1
ATOM 1268 C C . VAL A 1 164 ? -48.258 -0.355 77.804 1.00 73.00 164 VAL A C 1
ATOM 1270 O O . VAL A 1 164 ? -47.438 -0.846 78.582 1.00 73.00 164 VAL A O 1
ATOM 1273 N N . SER A 1 165 ? -48.437 0.964 77.717 1.00 70.31 165 SER A N 1
ATOM 1274 C CA . SER A 1 165 ? -47.728 1.968 78.513 1.00 70.31 165 SER A CA 1
ATOM 1275 C C . SER A 1 165 ? -47.940 1.739 80.019 1.00 70.31 165 SER A C 1
ATOM 1277 O O . SER A 1 165 ? -49.070 1.687 80.503 1.00 70.31 165 SER A O 1
ATOM 1279 N N . GLY A 1 166 ? -46.845 1.534 80.761 1.00 69.62 166 GLY A N 1
ATOM 1280 C CA . GLY A 1 166 ? -46.849 1.206 82.196 1.00 69.62 166 GLY A CA 1
ATOM 1281 C C . GLY A 1 166 ? -47.027 -0.284 82.538 1.00 69.62 166 GLY A C 1
ATOM 1282 O O . GLY A 1 166 ? -46.886 -0.667 83.700 1.00 69.62 166 GLY A O 1
ATOM 1283 N N . ALA A 1 167 ? -47.281 -1.163 81.557 1.00 69.19 167 ALA A N 1
ATOM 1284 C CA . ALA A 1 167 ? -47.324 -2.614 81.788 1.00 69.19 167 ALA A CA 1
ATOM 1285 C C . ALA A 1 167 ? -45.937 -3.181 82.149 1.00 69.19 167 ALA A C 1
ATOM 1287 O O . ALA A 1 167 ? -45.836 -4.125 82.934 1.00 69.19 167 ALA A O 1
ATOM 1288 N N . ALA A 1 168 ? -44.872 -2.565 81.625 1.00 68.44 168 ALA A N 1
ATOM 1289 C CA . ALA A 1 168 ? -43.488 -2.873 81.974 1.00 68.44 168 ALA A CA 1
ATOM 1290 C C . ALA A 1 168 ? -43.216 -2.680 83.477 1.00 68.44 168 ALA A C 1
ATOM 1292 O O . ALA A 1 168 ? -42.683 -3.587 84.105 1.00 68.44 168 ALA A O 1
ATOM 1293 N N . ASP A 1 169 ? -43.679 -1.580 84.078 1.00 66.75 169 ASP A N 1
ATOM 1294 C CA . ASP A 1 169 ? -43.502 -1.300 85.515 1.00 66.75 169 ASP A CA 1
ATOM 1295 C C . ASP A 1 169 ? -44.235 -2.306 86.419 1.00 66.75 169 ASP A C 1
ATOM 1297 O O . ASP A 1 169 ? -43.907 -2.466 87.595 1.00 66.75 169 ASP A O 1
ATOM 1301 N N . LYS A 1 170 ? -45.247 -2.990 85.872 1.00 68.19 170 LYS A N 1
ATOM 1302 C CA . LYS A 1 170 ? -46.106 -3.936 86.593 1.00 68.19 170 LYS A CA 1
ATOM 1303 C C . LYS A 1 170 ? -45.677 -5.398 86.433 1.00 68.19 170 LYS A C 1
ATOM 1305 O O . LYS A 1 170 ? -45.967 -6.207 87.313 1.00 68.19 170 LYS A O 1
ATOM 1310 N N . HIS A 1 171 ? -45.028 -5.744 85.318 1.00 69.88 171 HIS A N 1
ATOM 1311 C CA . HIS A 1 171 ? -44.728 -7.132 84.936 1.00 69.88 171 HIS A CA 1
ATOM 1312 C C . HIS A 1 171 ? -43.245 -7.429 84.692 1.00 69.88 171 HIS A C 1
ATOM 1314 O O . HIS A 1 171 ? -42.878 -8.604 84.654 1.00 69.88 171 HIS A O 1
ATOM 1320 N N . LEU A 1 172 ? -42.389 -6.415 84.548 1.00 66.38 172 LEU A N 1
ATOM 1321 C CA . LEU A 1 172 ? -40.947 -6.607 84.432 1.00 66.38 172 LEU A CA 1
ATOM 1322 C C . LEU A 1 172 ? -40.271 -6.270 85.769 1.00 66.38 172 LEU A C 1
ATOM 1324 O O . LEU A 1 172 ? -40.539 -5.213 86.340 1.00 66.38 172 LEU A O 1
ATOM 1328 N N . PRO A 1 173 ? -39.378 -7.131 86.291 1.00 68.69 173 PRO A N 1
ATOM 1329 C CA . PRO A 1 173 ? -38.488 -6.718 87.368 1.00 68.69 173 PRO A CA 1
ATOM 1330 C C . PRO A 1 173 ? -37.641 -5.537 86.874 1.00 68.69 173 PRO A C 1
ATOM 1332 O O . PRO A 1 173 ? -37.249 -5.511 85.706 1.00 68.69 173 PRO A O 1
ATOM 1335 N N . SER A 1 174 ? -37.372 -4.560 87.747 1.00 63.06 174 SER A N 1
ATOM 1336 C CA . SER A 1 174 ? -36.602 -3.351 87.422 1.00 63.06 174 SER A CA 1
ATOM 1337 C C . SER A 1 174 ? -35.375 -3.692 86.573 1.00 63.06 174 SER A C 1
ATOM 1339 O O . SER A 1 174 ? -34.525 -4.478 87.002 1.00 63.06 174 SER A O 1
ATOM 1341 N N . LEU A 1 175 ? -35.301 -3.125 85.370 1.00 60.56 175 LEU A N 1
ATOM 1342 C CA . LEU A 1 175 ? -34.267 -3.439 84.393 1.00 60.56 175 LEU A CA 1
ATOM 1343 C C . LEU A 1 175 ? -32.906 -2.979 84.941 1.00 60.56 175 LEU A C 1
ATOM 1345 O O . LEU A 1 175 ? -32.600 -1.788 84.957 1.00 60.56 175 LEU A O 1
ATOM 1349 N N . ALA A 1 176 ? -32.099 -3.918 85.440 1.00 60.22 176 ALA A N 1
ATOM 1350 C CA . ALA A 1 176 ? -30.726 -3.649 85.847 1.00 60.22 176 ALA A CA 1
ATOM 1351 C C . ALA A 1 176 ? -29.904 -3.378 84.582 1.00 60.22 176 ALA A C 1
ATOM 1353 O O . ALA A 1 176 ? -29.469 -4.294 83.887 1.00 60.22 176 ALA A O 1
ATOM 1354 N N . GLN A 1 177 ? -29.748 -2.101 84.251 1.00 54.34 177 GLN A N 1
ATOM 1355 C CA . GLN A 1 177 ? -28.960 -1.632 83.122 1.00 54.34 177 GLN A CA 1
ATOM 1356 C C . GLN A 1 177 ? -27.472 -1.898 83.417 1.00 54.34 177 GLN A C 1
ATOM 1358 O O . GLN A 1 177 ? -26.779 -1.069 84.003 1.00 54.34 177 GLN A O 1
ATOM 1363 N N . VAL A 1 178 ? -26.979 -3.091 83.073 1.00 57.53 178 VAL A N 1
ATOM 1364 C CA . VAL A 1 178 ? -25.546 -3.405 83.145 1.00 57.53 178 VAL A CA 1
ATOM 1365 C C . VAL A 1 178 ? -24.865 -2.684 81.984 1.00 57.53 178 VAL A C 1
ATOM 1367 O O . VAL A 1 178 ? -25.230 -2.866 80.823 1.00 57.53 178 VAL A O 1
ATOM 1370 N N . SER A 1 179 ? -23.917 -1.804 82.296 1.00 52.66 179 SER A N 1
ATOM 1371 C CA . SER A 1 179 ? -23.231 -0.955 81.324 1.00 52.66 179 SER A CA 1
ATOM 1372 C C . SER A 1 179 ? -22.517 -1.778 80.240 1.00 52.66 179 SER A C 1
ATOM 1374 O O . SER A 1 179 ? -21.585 -2.531 80.507 1.00 52.66 179 SER A O 1
ATOM 1376 N N . LEU A 1 180 ? -22.905 -1.586 78.976 1.00 51.50 180 LEU A N 1
ATOM 1377 C CA . LEU A 1 180 ? -22.249 -2.163 77.790 1.00 51.50 180 LEU A CA 1
ATOM 1378 C C . LEU A 1 180 ? -20.951 -1.410 77.418 1.00 51.50 180 LEU A C 1
ATOM 1380 O O . LEU A 1 180 ? -20.726 -1.070 76.262 1.00 51.50 180 LEU A O 1
ATOM 1384 N N . ILE A 1 181 ? -20.089 -1.113 78.397 1.00 54.28 181 ILE A N 1
ATOM 1385 C CA . ILE A 1 181 ? -18.846 -0.339 78.185 1.00 54.28 181 ILE A CA 1
ATOM 1386 C C . ILE A 1 181 ? -17.630 -1.227 77.837 1.00 54.28 181 ILE A C 1
ATOM 1388 O O . ILE A 1 181 ? -16.566 -0.704 77.525 1.00 54.28 181 ILE A O 1
ATOM 1392 N N . GLN A 1 182 ? -17.744 -2.560 77.814 1.00 51.25 182 GLN A N 1
ATOM 1393 C CA . GLN A 1 182 ? -16.575 -3.447 77.643 1.00 51.25 182 GLN A CA 1
ATOM 1394 C C . GLN A 1 182 ? -16.598 -4.369 76.419 1.00 51.25 182 GLN A C 1
ATOM 1396 O O . GLN A 1 182 ? -16.132 -5.500 76.490 1.00 51.25 182 GLN A O 1
ATOM 1401 N N . LEU A 1 183 ? -17.073 -3.885 75.274 1.00 47.16 183 LEU A N 1
ATOM 1402 C CA . LEU A 1 183 ? -16.744 -4.494 73.981 1.00 47.16 183 LEU A CA 1
ATOM 1403 C C . LEU A 1 183 ? -16.323 -3.384 73.018 1.00 47.16 183 LEU A C 1
ATOM 1405 O O . LEU A 1 183 ? -17.131 -2.840 72.267 1.00 47.16 183 LEU A O 1
ATOM 1409 N N . ARG A 1 184 ? -15.046 -3.017 73.105 1.00 42.97 184 ARG A N 1
ATOM 1410 C CA . ARG A 1 184 ? -14.332 -2.268 72.078 1.00 42.97 184 ARG A CA 1
ATOM 1411 C C . ARG A 1 184 ? -12.978 -2.914 71.858 1.00 42.97 184 ARG A C 1
ATOM 1413 O O . ARG A 1 184 ? -12.379 -3.328 72.876 1.00 42.97 184 ARG A O 1
#

Sequence (184 aa):
LVPAHARRVLDAFLATTETAEDVGLDVSAPEANAYESHSGGIIDMLEKLKDKFEDERSELEKEESNAKHAHEMLSQDLTNSISTSKEDRHDKAQEKAKTAQREADAKGDLQDTVSSRDSDQEYLDDLNAECKSKSDDFEARQTLRAQEIEAIEKAIEIISSGAVSGAADKHLPSLAQVSLIQLR

Foldseek 3Di:
DDDPVVVVVVVVVVVVVVVPDDDDDDDDDDDPPPPDPPCPVVVVVVVVVVVVVVVVVVVVVVVVVVVVVVVVVVVVVVVVVVVVVVVVVVVVVVVVVVVVVVVVVVVVVVVVVVVVVVVVVVVVVVVVVVVVVVVVVVVVVVVVVVVVVVVVVVVVCVCPDPVNVCVCVVPPDPDPCDDPPPDD

Organism: Prorocentrum micans (NCBI:txid2945)